Protein AF-A0A353NMD1-F1 (afdb_monomer_lite)

Sequence (275 aa):
APERMDALRRVCHLSRELGCAALLIAGDLFDTPQAAVALRAEVRELFDSIGQEVYLIPGNHDAAAFKSGEYYGRNVHICSDMPVMWEVEGVPLLGIPYLPGRQGVELLRSHVQGEGAPCIVIMHTNFYNSSLSALYFSEDDDDSASACLWEGDLADLPQTYIALGHWHNPTLPPIKVNNVRVAYSGTPYPTSKGENGARHAFLIDVSSEGFDVQGIKIPGVPRRETASFFFVPGEEDKIMEEIESFLEQSADDEVILDLEVAGWVGSISEGACAA

Radius of gyration: 21.86 Å; chains: 1; bounding box: 56×41×74 Å

Secondary structure (DSSP, 8-state):
-HHHHHHHHHHHHHHHHTT-SEEEEES-S-SSHHHHHHHHHHHHHHHHHH-SEEEEE--TTTGGGG-TT----TTEEE--SS-EEEEETTEEEEE----TTTHHHHHHHHHS-SS-S-EEEEEESEEE-GGGGGGG---S---TTS-EEEGGGGTT--SEEEEEES-SS--SSPEEETTEEEEE---SS--STT--B--EEEEEEEETTEEEEEEEEPTTPPEEEEEEEEE-TT-HHHHHHHHHHHHHHS--TTEEEEEEEEE--S---TTSS--

Foldseek 3Di:
DVLLVVLVLLVLVVCLVVVHQEAEEQAPPDQACVRLVVCQVVQLVSVQVSPHAYEYAHAPHCLVSQDPPRDSYPRYHYDRDAWDWDAGPNATEIEDHFFWACVSLVVVDVPFADEDFEHEYRHEFDEDEPVPVVVPPDPPPDPNRTHYDYLVSCQRGAQYEYEYHDAQEWDPPFDDRPNYTYIYQHRSADDDPPNADFHWDWDWDQDRVHTDIDTDGRPPHAGEEEDEFEDDEPCNVVSVVVVVVCCVVVDDPSYDYHYHYYYDYDDDPPVPVPD

Structure (mmCIF, N/CA/C/O backbone):
data_AF-A0A353NMD1-F1
#
_entry.id   AF-A0A353NMD1-F1
#
loop_
_atom_site.group_PDB
_atom_site.id
_atom_site.type_symbol
_atom_site.label_atom_id
_atom_site.label_alt_id
_atom_site.label_comp_id
_atom_site.label_asym_id
_atom_site.label_entity_id
_atom_site.label_seq_id
_atom_site.pdbx_PDB_ins_code
_atom_site.Cartn_x
_atom_site.Cartn_y
_atom_site.Cartn_z
_atom_site.occupancy
_atom_site.B_iso_or_equiv
_atom_site.auth_seq_id
_atom_site.auth_comp_id
_atom_site.auth_asym_id
_atom_site.auth_atom_id
_atom_site.pdbx_PDB_model_num
ATOM 1 N N . ALA A 1 1 ? -6.502 -3.118 -14.792 1.00 71.81 1 ALA A N 1
ATOM 2 C CA . ALA A 1 1 ? -5.812 -4.176 -15.553 1.00 71.81 1 ALA A CA 1
ATOM 3 C C . ALA A 1 1 ? -5.817 -5.451 -14.703 1.00 71.81 1 ALA A C 1
ATOM 5 O O . ALA A 1 1 ? -5.733 -5.295 -13.482 1.00 71.81 1 ALA A O 1
ATOM 6 N N . PRO A 1 2 ? -6.011 -6.650 -15.285 1.00 88.94 2 PRO A N 1
ATOM 7 C CA . PRO A 1 2 ? -6.126 -7.916 -14.545 1.00 88.94 2 PRO A CA 1
ATOM 8 C C . PRO A 1 2 ? -4.985 -8.166 -13.548 1.00 88.94 2 PRO A C 1
ATOM 10 O O . PRO A 1 2 ? -5.222 -8.617 -12.432 1.00 88.94 2 PRO A O 1
ATOM 13 N N . GLU A 1 3 ? -3.774 -7.743 -13.896 1.00 94.00 3 GLU A N 1
ATOM 14 C CA . GLU A 1 3 ? -2.545 -7.945 -13.130 1.00 94.00 3 GLU A CA 1
ATOM 15 C C . GLU A 1 3 ? -2.592 -7.263 -11.754 1.00 94.00 3 GLU A C 1
ATOM 17 O O . GLU A 1 3 ? -2.059 -7.787 -10.777 1.00 94.00 3 GLU A O 1
ATOM 22 N N . ARG A 1 4 ? -3.278 -6.114 -11.642 1.00 94.75 4 ARG A N 1
ATOM 23 C CA . ARG A 1 4 ? -3.459 -5.411 -10.357 1.00 94.75 4 ARG A CA 1
ATOM 24 C C . ARG A 1 4 ? -4.391 -6.184 -9.424 1.00 94.75 4 ARG A C 1
ATOM 26 O O . ARG A 1 4 ? -4.130 -6.266 -8.227 1.00 94.75 4 ARG A O 1
ATOM 33 N N . MET A 1 5 ? -5.456 -6.770 -9.974 1.00 95.81 5 MET A N 1
ATOM 34 C CA . MET A 1 5 ? -6.361 -7.628 -9.206 1.00 95.81 5 MET A CA 1
ATOM 35 C C . MET A 1 5 ? -5.649 -8.917 -8.780 1.00 95.81 5 MET A C 1
ATOM 37 O O . MET A 1 5 ? -5.771 -9.335 -7.632 1.00 95.81 5 MET A O 1
ATOM 41 N N . ASP A 1 6 ? -4.835 -9.509 -9.656 1.00 96.75 6 ASP A N 1
ATOM 42 C CA . ASP A 1 6 ? -4.022 -10.681 -9.314 1.00 96.75 6 ASP A CA 1
ATOM 43 C C . ASP A 1 6 ? -2.980 -10.375 -8.233 1.00 96.75 6 ASP A C 1
ATOM 45 O O . ASP A 1 6 ? -2.765 -11.188 -7.331 1.00 96.75 6 ASP A O 1
ATOM 49 N N . ALA A 1 7 ? -2.372 -9.188 -8.256 1.00 97.44 7 ALA A N 1
ATOM 50 C CA . ALA A 1 7 ? -1.494 -8.739 -7.182 1.00 97.44 7 ALA A CA 1
ATOM 51 C C . ALA A 1 7 ? -2.241 -8.605 -5.843 1.00 97.44 7 ALA A C 1
ATOM 53 O O . ALA A 1 7 ? -1.744 -9.084 -4.824 1.00 97.44 7 ALA A O 1
ATOM 54 N N . LEU A 1 8 ? -3.459 -8.048 -5.834 1.00 97.62 8 LEU A N 1
ATOM 55 C CA . LEU A 1 8 ? -4.299 -7.999 -4.630 1.00 97.62 8 LEU A CA 1
ATOM 56 C C . LEU A 1 8 ? -4.648 -9.408 -4.119 1.00 97.62 8 LEU A C 1
ATOM 58 O O . LEU A 1 8 ? -4.548 -9.667 -2.918 1.00 97.62 8 LEU A O 1
ATOM 62 N N . ARG A 1 9 ? -4.985 -10.345 -5.018 1.00 97.75 9 ARG A N 1
ATOM 63 C CA . ARG A 1 9 ? -5.194 -11.762 -4.665 1.00 97.75 9 ARG A CA 1
ATOM 64 C C . ARG A 1 9 ? -3.962 -12.370 -4.010 1.00 97.75 9 ARG A C 1
ATOM 66 O O . ARG A 1 9 ? -4.088 -13.080 -3.019 1.00 97.75 9 ARG A O 1
ATOM 73 N N . ARG A 1 10 ? -2.770 -12.081 -4.533 1.00 97.94 10 ARG A N 1
ATOM 74 C CA . ARG A 1 10 ? -1.503 -12.568 -3.969 1.00 97.94 10 ARG A CA 1
ATOM 75 C C . ARG A 1 10 ? -1.236 -12.005 -2.581 1.00 97.94 10 ARG A C 1
ATOM 77 O O . ARG A 1 10 ? -0.827 -12.770 -1.721 1.00 97.94 10 ARG A O 1
ATOM 84 N N . VAL A 1 11 ? -1.530 -10.728 -2.331 1.00 98.25 11 VAL A N 1
ATOM 85 C CA . VAL A 1 11 ? -1.457 -10.145 -0.976 1.00 98.25 11 VAL A CA 1
ATOM 86 C C . VAL A 1 11 ? -2.420 -10.857 -0.020 1.00 98.25 11 VAL A C 1
ATOM 88 O O . VAL A 1 11 ? -2.019 -11.260 1.067 1.00 98.25 11 VAL A O 1
ATOM 91 N N . CYS A 1 12 ? -3.662 -11.081 -0.451 1.00 97.88 12 CYS A N 1
ATOM 92 C CA . CYS A 1 12 ? -4.687 -11.804 0.308 1.00 97.88 12 CYS A CA 1
ATOM 93 C C . CYS A 1 12 ? -4.296 -13.267 0.601 1.00 97.88 12 CYS A C 1
ATOM 95 O O . CYS A 1 12 ? -4.559 -13.803 1.677 1.00 97.88 12 CYS A O 1
ATOM 97 N N . HIS A 1 13 ? -3.658 -13.948 -0.351 1.00 96.94 13 HIS A N 1
ATOM 98 C CA . HIS A 1 13 ? -3.137 -15.294 -0.131 1.00 96.94 13 HIS A CA 1
ATOM 99 C C . HIS A 1 13 ? -1.934 -15.292 0.805 1.00 96.94 13 HIS A C 1
ATOM 101 O O . HIS A 1 13 ? -1.895 -16.118 1.713 1.00 96.94 13 HIS A O 1
ATOM 107 N N . LEU A 1 14 ? -1.016 -14.341 0.632 1.00 97.44 14 LEU A N 1
ATOM 108 C CA . LEU A 1 14 ? 0.160 -14.183 1.476 1.00 97.44 14 LEU A CA 1
ATOM 109 C C . LEU A 1 14 ? -0.231 -13.940 2.938 1.00 97.44 14 LEU A C 1
ATOM 111 O O . LEU A 1 14 ? 0.316 -14.594 3.821 1.00 97.44 14 LEU A O 1
ATOM 115 N N . SER A 1 15 ? -1.214 -13.072 3.212 1.00 97.06 15 SER A N 1
ATOM 116 C CA . SER A 1 15 ? -1.686 -12.837 4.584 1.00 97.06 15 SER A CA 1
ATOM 117 C C . SER A 1 15 ? -2.220 -14.116 5.223 1.00 97.06 15 SER A C 1
ATOM 119 O O . SER A 1 15 ? -1.940 -14.389 6.391 1.00 97.06 15 SER A O 1
ATOM 121 N N . ARG A 1 16 ? -2.960 -14.930 4.463 1.00 95.81 16 ARG A N 1
ATOM 122 C CA . ARG A 1 16 ? -3.498 -16.211 4.934 1.00 95.81 16 ARG A CA 1
ATOM 123 C C . ARG A 1 16 ? -2.400 -17.252 5.155 1.00 95.81 16 ARG A C 1
ATOM 125 O O . ARG A 1 16 ? -2.438 -17.959 6.156 1.00 95.81 16 ARG A O 1
ATOM 132 N N . GLU A 1 17 ? -1.444 -17.361 4.237 1.00 96.12 17 GLU A N 1
ATOM 133 C CA . GLU A 1 17 ? -0.313 -18.296 4.336 1.00 96.12 17 GLU A CA 1
ATOM 134 C C . GLU A 1 17 ? 0.588 -17.990 5.533 1.00 96.12 17 GLU A C 1
ATOM 136 O O . GLU A 1 17 ? 1.043 -18.911 6.208 1.00 96.12 17 GLU A O 1
ATOM 141 N N . LEU A 1 18 ? 0.790 -16.704 5.829 1.00 96.75 18 LEU A N 1
ATOM 142 C CA . LEU A 1 18 ? 1.540 -16.242 6.996 1.00 96.75 18 LEU A CA 1
ATOM 143 C C . LEU A 1 18 ? 0.734 -16.316 8.304 1.00 96.75 18 LEU A C 1
ATOM 145 O O . LEU A 1 18 ? 1.291 -16.076 9.370 1.00 96.75 18 LEU A O 1
ATOM 149 N N . GLY A 1 19 ? -0.556 -16.664 8.249 1.00 96.00 19 GLY A N 1
ATOM 150 C CA . GLY A 1 19 ? -1.395 -16.818 9.437 1.00 96.00 19 GLY A CA 1
ATOM 151 C C . GLY A 1 19 ? -1.694 -15.506 10.167 1.00 96.00 19 GLY A C 1
ATOM 152 O O . GLY A 1 19 ? -1.884 -15.524 11.380 1.00 96.00 19 GLY A O 1
ATOM 153 N N . CYS A 1 20 ? -1.730 -14.374 9.456 1.00 97.38 20 CYS A N 1
ATOM 154 C CA . CYS A 1 20 ? -2.006 -13.070 10.063 1.00 97.38 20 CYS A CA 1
ATOM 155 C C . CYS A 1 20 ? -3.389 -13.037 10.746 1.00 97.38 20 CYS A C 1
ATOM 157 O O . CYS A 1 20 ? -4.343 -13.660 10.279 1.00 97.38 20 CYS A O 1
ATOM 159 N N . ALA A 1 21 ? -3.537 -12.258 11.817 1.00 96.94 21 ALA A N 1
ATOM 160 C CA . ALA A 1 21 ? -4.850 -12.043 12.435 1.00 96.94 21 ALA A CA 1
ATOM 161 C C . ALA A 1 21 ? -5.758 -11.150 11.568 1.00 96.94 21 ALA A C 1
ATOM 163 O O . ALA A 1 21 ? -6.970 -11.351 11.502 1.00 96.94 21 ALA A O 1
ATOM 164 N N . ALA A 1 22 ? -5.161 -10.176 10.877 1.00 97.94 22 ALA A N 1
ATOM 165 C CA . ALA A 1 22 ? -5.875 -9.220 10.046 1.00 97.94 22 ALA A CA 1
ATOM 166 C C . ALA A 1 22 ? -5.035 -8.743 8.852 1.00 97.94 22 ALA A C 1
ATOM 168 O O . ALA A 1 22 ? -3.804 -8.820 8.868 1.00 97.94 22 ALA A O 1
ATOM 169 N N . LEU A 1 23 ? -5.718 -8.213 7.836 1.00 98.44 23 LEU A N 1
ATOM 170 C CA . LEU A 1 23 ? -5.142 -7.483 6.709 1.00 98.44 23 LEU A CA 1
ATOM 171 C C . LEU A 1 23 ? -5.463 -5.991 6.856 1.00 98.44 23 LEU A C 1
ATOM 173 O O . LEU A 1 23 ? -6.620 -5.624 7.048 1.00 98.44 23 LEU A O 1
ATOM 177 N N . LEU A 1 24 ? -4.451 -5.131 6.736 1.00 98.62 24 LEU A N 1
ATOM 178 C CA . LEU A 1 24 ? -4.615 -3.676 6.787 1.00 98.62 24 LEU A CA 1
ATOM 179 C C . LEU A 1 24 ? -4.450 -3.091 5.382 1.00 98.62 24 LEU A C 1
ATOM 181 O O . LEU A 1 24 ? -3.472 -3.397 4.701 1.00 98.62 24 LEU A O 1
ATOM 185 N N . ILE A 1 25 ? -5.382 -2.239 4.956 1.00 98.44 25 ILE A N 1
ATOM 186 C CA . ILE A 1 25 ? -5.342 -1.557 3.659 1.00 98.44 25 ILE A CA 1
ATOM 187 C C . ILE A 1 25 ? -5.401 -0.048 3.895 1.00 98.44 25 ILE A C 1
ATOM 189 O O . ILE A 1 25 ? -6.414 0.501 4.332 1.00 98.44 25 ILE A O 1
ATOM 193 N N . ALA A 1 26 ? -4.293 0.624 3.594 1.00 97.94 26 ALA A N 1
ATOM 194 C CA . ALA A 1 26 ? -4.089 2.035 3.891 1.00 97.94 26 ALA A CA 1
ATOM 195 C C . ALA A 1 26 ? -4.574 2.977 2.773 1.00 97.94 26 ALA A C 1
ATOM 197 O O . ALA A 1 26 ? -3.908 3.961 2.479 1.00 97.94 26 ALA A O 1
ATOM 198 N N . GLY A 1 27 ? -5.725 2.698 2.154 1.00 96.06 27 GLY A N 1
ATOM 199 C CA . GLY A 1 27 ? -6.330 3.538 1.109 1.00 96.06 27 GLY A CA 1
ATOM 200 C C . GLY A 1 27 ? -5.888 3.239 -0.323 1.00 96.06 27 GLY A C 1
ATOM 201 O O . GLY A 1 27 ? -5.044 2.375 -0.554 1.00 96.06 27 GLY A O 1
ATOM 202 N N . ASP A 1 28 ? -6.516 3.945 -1.267 1.00 95.75 28 ASP A N 1
ATOM 203 C CA . ASP A 1 28 ? -6.365 3.805 -2.724 1.00 95.75 28 ASP A CA 1
ATOM 204 C C . ASP A 1 28 ? -6.423 2.347 -3.221 1.00 95.75 28 ASP A C 1
ATOM 206 O O . ASP A 1 28 ? -5.657 1.899 -4.076 1.00 95.75 28 ASP A O 1
ATOM 210 N N . LEU A 1 29 ? -7.392 1.592 -2.700 1.00 96.06 29 LEU A N 1
ATOM 211 C CA . LEU A 1 29 ? -7.778 0.286 -3.230 1.00 96.06 29 LEU A CA 1
ATOM 212 C C . LEU A 1 29 ? -8.328 0.406 -4.659 1.00 96.06 29 LEU A C 1
ATOM 214 O O . LEU A 1 29 ? -8.166 -0.512 -5.469 1.00 96.06 29 LEU A O 1
ATOM 218 N N . PHE A 1 30 ? -8.979 1.529 -4.974 1.00 95.19 30 PHE A N 1
ATOM 219 C CA . PHE A 1 30 ? -9.497 1.818 -6.307 1.00 95.19 30 PHE A CA 1
ATOM 220 C C . PHE A 1 30 ? -8.905 3.102 -6.888 1.00 95.19 30 PHE A C 1
ATOM 222 O O . PHE A 1 30 ? -8.850 4.138 -6.245 1.00 95.19 30 PHE A O 1
ATOM 229 N N . ASP A 1 31 ? -8.553 3.046 -8.168 1.00 91.69 31 ASP A N 1
ATOM 230 C CA . ASP A 1 31 ? -8.012 4.191 -8.913 1.00 91.69 31 ASP A CA 1
ATOM 231 C C . ASP A 1 31 ? -9.074 5.273 -9.192 1.00 91.69 31 ASP A C 1
ATOM 233 O O . ASP A 1 31 ? -8.786 6.466 -9.262 1.00 91.69 31 ASP A O 1
ATOM 237 N N . THR A 1 32 ? -10.334 4.849 -9.364 1.00 91.12 32 THR A N 1
ATOM 238 C CA . THR A 1 32 ? -11.471 5.735 -9.652 1.00 91.12 32 THR A CA 1
ATOM 239 C C . THR A 1 32 ? -12.775 5.217 -9.032 1.00 91.12 32 THR A C 1
ATOM 241 O O . THR A 1 32 ? -12.944 4.002 -8.858 1.00 91.12 32 THR A O 1
ATOM 244 N N . PRO A 1 33 ? -13.775 6.092 -8.797 1.00 88.56 33 PRO A N 1
ATOM 245 C CA . PRO A 1 33 ? -15.103 5.672 -8.344 1.00 88.56 33 PRO A CA 1
ATOM 246 C C . PRO A 1 33 ? -15.798 4.684 -9.295 1.00 88.56 33 PRO A C 1
ATOM 248 O O . PRO A 1 33 ? -16.524 3.795 -8.854 1.00 88.56 33 PRO A O 1
ATOM 251 N N . GLN A 1 34 ? -15.584 4.812 -10.608 1.00 91.44 34 GLN A N 1
ATOM 252 C CA . GLN A 1 34 ? -16.164 3.912 -11.609 1.00 91.44 34 GLN A CA 1
ATOM 253 C C . GLN A 1 34 ? -15.544 2.515 -11.523 1.00 91.44 34 GLN A C 1
ATOM 255 O O . GLN A 1 34 ? -16.270 1.521 -11.591 1.00 91.44 34 GLN A O 1
ATOM 260 N N . ALA A 1 35 ? -14.223 2.436 -11.330 1.00 92.38 35 ALA A N 1
ATOM 261 C CA . ALA A 1 35 ? -13.540 1.168 -11.096 1.00 92.38 35 ALA A CA 1
ATOM 262 C C . ALA A 1 35 ? -14.045 0.497 -9.813 1.00 92.38 35 ALA A C 1
ATOM 264 O O . ALA A 1 35 ? -14.301 -0.706 -9.825 1.00 92.38 35 ALA A O 1
ATOM 265 N N . ALA A 1 36 ? -14.276 1.272 -8.748 1.00 92.56 36 ALA A N 1
ATOM 266 C CA . ALA A 1 36 ? -14.843 0.751 -7.511 1.00 92.56 36 ALA A CA 1
ATOM 267 C C . ALA A 1 36 ? -16.205 0.084 -7.729 1.00 92.56 36 ALA A C 1
ATOM 269 O O . ALA A 1 36 ? -16.414 -1.037 -7.278 1.00 92.56 36 ALA A O 1
ATOM 270 N N . VAL A 1 37 ? -17.117 0.719 -8.473 1.00 92.81 37 VAL A N 1
ATOM 271 C CA . VAL A 1 37 ? -18.423 0.119 -8.803 1.00 92.81 37 VAL A CA 1
ATOM 272 C C . VAL A 1 37 ? -18.259 -1.175 -9.603 1.00 92.81 37 VAL A C 1
ATOM 274 O O . VAL A 1 37 ? -18.931 -2.162 -9.309 1.00 92.81 37 VAL A O 1
ATOM 277 N N . ALA A 1 38 ? -17.365 -1.185 -10.595 1.00 94.31 38 ALA A N 1
ATOM 278 C CA . ALA A 1 38 ? -17.160 -2.338 -11.468 1.00 94.31 38 ALA A CA 1
ATOM 279 C C . ALA A 1 38 ? -16.534 -3.544 -10.743 1.00 94.31 38 ALA A C 1
ATOM 281 O O . ALA A 1 38 ? -16.905 -4.681 -11.022 1.00 94.31 38 ALA A O 1
ATOM 282 N N . LEU A 1 39 ? -15.606 -3.299 -9.815 1.00 95.62 39 LEU A N 1
ATOM 283 C CA . LEU A 1 39 ? -14.795 -4.336 -9.167 1.00 95.62 39 LEU A CA 1
ATOM 284 C C . LEU A 1 39 ? -15.300 -4.736 -7.774 1.00 95.62 39 LEU A C 1
ATOM 286 O O . LEU A 1 39 ? -14.821 -5.719 -7.213 1.00 95.62 39 LEU A O 1
ATOM 290 N N . ARG A 1 40 ? -16.281 -4.022 -7.205 1.00 95.00 40 ARG A N 1
ATOM 291 C CA . ARG A 1 40 ? -16.778 -4.247 -5.834 1.00 95.00 40 ARG A CA 1
ATOM 292 C C . ARG A 1 40 ? -17.143 -5.697 -5.543 1.00 95.00 40 ARG A C 1
ATOM 294 O O . ARG A 1 40 ? -16.806 -6.204 -4.479 1.00 95.00 40 ARG A O 1
ATOM 301 N N . ALA A 1 41 ? -17.863 -6.348 -6.457 1.00 95.62 41 ALA A N 1
ATOM 302 C CA . ALA A 1 41 ? -18.315 -7.723 -6.254 1.00 95.62 41 ALA A CA 1
ATOM 303 C C . ALA A 1 41 ? -17.132 -8.699 -6.160 1.00 95.62 41 ALA A C 1
ATOM 305 O O . ALA A 1 41 ? -17.103 -9.525 -5.255 1.00 95.62 41 ALA A O 1
ATOM 306 N N . GLU A 1 42 ? -16.145 -8.543 -7.041 1.00 96.75 42 GLU A N 1
ATOM 307 C CA . GLU A 1 42 ? -14.935 -9.366 -7.089 1.00 96.75 42 GLU A CA 1
ATOM 308 C C . GLU A 1 42 ? -14.036 -9.130 -5.866 1.00 96.75 42 GLU A C 1
ATOM 310 O O . GLU A 1 42 ? -13.572 -10.084 -5.247 1.00 96.75 42 GLU A O 1
ATOM 315 N N . VAL A 1 43 ? -13.852 -7.867 -5.462 1.00 97.00 43 VAL A N 1
ATOM 316 C CA . VAL A 1 43 ? -13.111 -7.505 -4.240 1.00 97.00 43 VAL A CA 1
ATOM 317 C C . VAL A 1 43 ? -13.787 -8.079 -2.999 1.00 97.00 43 VAL A C 1
ATOM 319 O O . VAL A 1 43 ? -13.116 -8.645 -2.140 1.00 97.00 43 VAL A O 1
ATOM 322 N N . ARG A 1 44 ? -15.118 -7.984 -2.915 1.00 96.62 44 ARG A N 1
ATOM 323 C CA . ARG A 1 44 ? -15.883 -8.568 -1.811 1.00 96.62 44 ARG A CA 1
ATOM 324 C C . ARG A 1 44 ? -15.697 -10.077 -1.729 1.00 96.62 44 ARG A C 1
ATOM 326 O O . ARG A 1 44 ? -15.411 -10.592 -0.657 1.00 96.62 44 ARG A O 1
ATOM 333 N N . GLU A 1 45 ? -15.850 -10.782 -2.848 1.00 96.38 45 GLU A N 1
ATOM 334 C CA . GLU A 1 45 ? -15.657 -12.236 -2.891 1.00 96.38 45 GLU A CA 1
ATOM 335 C C . GLU A 1 45 ? -14.236 -12.630 -2.473 1.00 96.38 45 GLU A C 1
ATOM 337 O O . GLU A 1 45 ? -14.055 -13.599 -1.734 1.00 96.38 45 GLU A O 1
ATOM 342 N N . LEU A 1 46 ? -13.232 -11.852 -2.886 1.00 97.38 46 LEU A N 1
ATOM 343 C CA . LEU A 1 46 ? -11.852 -12.053 -2.467 1.00 97.38 46 LEU A CA 1
ATOM 344 C C . LEU A 1 46 ? -11.682 -11.876 -0.952 1.00 97.38 46 LEU A C 1
ATOM 346 O O . LEU A 1 46 ? -11.129 -12.765 -0.303 1.00 97.38 46 LEU A O 1
ATOM 350 N N . PHE A 1 47 ? -12.175 -10.779 -0.375 1.00 97.38 47 PHE A N 1
ATOM 351 C CA . PHE A 1 47 ? -12.071 -10.532 1.065 1.00 97.38 47 PHE A CA 1
ATOM 352 C C . PHE A 1 47 ? -12.852 -11.552 1.896 1.00 97.38 47 PHE A C 1
ATOM 354 O O . PHE A 1 47 ? -12.327 -12.048 2.891 1.00 97.38 47 PHE A O 1
ATOM 361 N N . ASP A 1 48 ? -14.046 -11.965 1.471 1.00 95.06 48 ASP A N 1
ATOM 362 C CA . ASP A 1 48 ? -14.793 -13.025 2.158 1.00 95.06 48 ASP A CA 1
ATOM 363 C C . ASP A 1 48 ? -14.034 -14.376 2.122 1.00 95.06 48 ASP A C 1
ATOM 365 O O . ASP A 1 48 ? -14.204 -15.211 3.017 1.00 95.06 48 ASP A O 1
ATOM 369 N N . SER A 1 49 ? -13.175 -14.602 1.115 1.00 93.50 49 SER A N 1
ATOM 370 C CA . SER A 1 49 ? -12.453 -15.870 0.917 1.00 93.50 49 SER A CA 1
ATOM 371 C C . SER A 1 49 ? -11.226 -16.076 1.815 1.00 93.50 49 SER A C 1
ATOM 373 O O . SER A 1 49 ? -10.818 -17.224 2.019 1.00 93.50 49 SER A O 1
ATOM 375 N N . ILE A 1 50 ? -10.621 -15.008 2.354 1.00 94.19 50 ILE A N 1
ATOM 376 C CA . ILE A 1 50 ? -9.391 -15.137 3.159 1.00 94.19 50 ILE A CA 1
ATOM 377 C C . ILE A 1 50 ? -9.653 -15.556 4.606 1.00 94.19 50 ILE A C 1
ATOM 379 O O . ILE A 1 50 ? -8.760 -16.106 5.245 1.00 94.19 50 ILE A O 1
ATOM 383 N N . GLY A 1 51 ? -10.867 -15.332 5.120 1.00 89.25 51 GLY A N 1
ATOM 384 C CA . GLY A 1 51 ? -11.264 -15.702 6.485 1.00 89.25 51 GLY A CA 1
ATOM 385 C C . GLY A 1 51 ? -10.625 -14.873 7.610 1.00 89.25 51 GLY A C 1
ATOM 386 O O . GLY A 1 51 ? -10.918 -15.138 8.771 1.00 89.25 51 GLY A O 1
ATOM 387 N N . GLN A 1 52 ? -9.783 -13.894 7.275 1.00 95.25 52 GLN A N 1
ATOM 388 C CA . GLN A 1 52 ? -9.163 -12.926 8.188 1.00 95.25 52 GLN A CA 1
ATOM 389 C C . GLN A 1 52 ? -9.978 -11.632 8.215 1.00 95.25 52 GLN A C 1
ATOM 391 O O . GLN A 1 52 ? -10.640 -11.316 7.228 1.00 95.25 52 GLN A O 1
ATOM 396 N N . GLU A 1 53 ? -9.902 -10.854 9.293 1.00 97.75 53 GLU A N 1
ATOM 397 C CA . GLU A 1 53 ? -10.504 -9.515 9.319 1.00 97.75 53 GLU A CA 1
ATOM 398 C C . GLU A 1 53 ? -9.713 -8.553 8.416 1.00 97.75 53 GLU A C 1
ATOM 400 O O . GLU A 1 53 ? -8.483 -8.595 8.366 1.00 97.75 53 GLU A O 1
ATOM 405 N N . VAL A 1 54 ? -10.409 -7.680 7.692 1.00 98.38 54 VAL A N 1
ATOM 406 C CA . VAL A 1 54 ? -9.819 -6.670 6.806 1.00 98.38 54 VAL A CA 1
ATOM 407 C C . VAL A 1 54 ? -10.176 -5.292 7.336 1.00 98.38 54 VAL A C 1
ATOM 409 O O . VAL A 1 54 ? -11.351 -4.950 7.431 1.00 98.38 54 VAL A O 1
ATOM 412 N N . TYR A 1 55 ? -9.167 -4.487 7.644 1.00 98.38 55 TYR A N 1
ATOM 413 C CA . TYR A 1 55 ? -9.334 -3.111 8.098 1.00 98.38 55 TYR A CA 1
ATOM 414 C C . TYR A 1 55 ? -8.862 -2.154 7.018 1.00 98.38 55 TYR A C 1
ATOM 416 O O . TYR A 1 55 ? -7.720 -2.219 6.562 1.00 98.38 55 TYR A O 1
ATOM 424 N N . LEU A 1 56 ? -9.754 -1.264 6.609 1.00 97.44 56 LEU A N 1
ATOM 425 C CA . LEU A 1 56 ? -9.570 -0.404 5.455 1.00 97.44 56 LEU A CA 1
ATOM 426 C C . LEU A 1 56 ? -9.901 1.044 5.819 1.00 97.44 56 LEU A C 1
ATOM 428 O O . LEU A 1 56 ? -10.939 1.336 6.420 1.00 97.44 56 LEU A O 1
ATOM 432 N N . ILE A 1 57 ? -9.048 1.956 5.371 1.00 97.50 57 ILE A N 1
ATOM 433 C CA . ILE A 1 57 ? -9.378 3.379 5.253 1.00 97.50 57 ILE A CA 1
ATOM 434 C C . ILE A 1 57 ? -9.491 3.748 3.763 1.00 97.50 57 ILE A C 1
ATOM 436 O O . ILE A 1 57 ? -8.811 3.124 2.950 1.00 97.50 57 ILE A O 1
ATOM 440 N N . PRO A 1 58 ? -10.307 4.742 3.380 1.00 95.44 58 PRO A N 1
ATOM 441 C CA . PRO A 1 58 ? -10.250 5.347 2.056 1.00 95.44 58 PRO A CA 1
ATOM 442 C C . PRO A 1 58 ? -8.980 6.191 1.885 1.00 95.44 58 PRO A C 1
ATOM 444 O O . PRO A 1 58 ? -8.540 6.864 2.824 1.00 95.44 58 PRO A O 1
ATOM 447 N N . GLY A 1 59 ? -8.436 6.190 0.670 1.00 94.44 59 GLY A N 1
ATOM 448 C CA . GLY A 1 59 ? -7.434 7.150 0.211 1.00 94.44 59 GLY A CA 1
ATOM 449 C C . GLY A 1 59 ? -8.074 8.351 -0.492 1.00 94.44 59 GLY A C 1
ATOM 450 O O . GLY A 1 59 ? -9.289 8.574 -0.408 1.00 94.44 59 GLY A O 1
ATOM 451 N N . ASN A 1 60 ? -7.263 9.158 -1.179 1.00 92.44 60 ASN A N 1
ATOM 452 C CA . ASN A 1 60 ? -7.766 10.339 -1.885 1.00 92.44 60 ASN A CA 1
ATOM 453 C C . ASN A 1 60 ? -8.484 9.994 -3.201 1.00 92.44 60 ASN A C 1
ATOM 455 O O . ASN A 1 60 ? -9.338 10.772 -3.635 1.00 92.44 60 ASN A O 1
ATOM 459 N N . HIS A 1 61 ? -8.204 8.838 -3.813 1.00 90.56 61 HIS A N 1
ATOM 460 C CA . HIS A 1 61 ? -8.828 8.428 -5.078 1.00 90.56 61 HIS A CA 1
ATOM 461 C C . HIS A 1 61 ? -10.184 7.737 -4.895 1.00 90.56 61 HIS A C 1
ATOM 463 O O . HIS A 1 61 ? -11.073 7.841 -5.750 1.00 90.56 61 HIS A O 1
ATOM 469 N N . ASP A 1 62 ? -10.373 7.045 -3.772 1.00 92.25 62 ASP A N 1
ATOM 470 C CA . ASP A 1 62 ? -11.480 6.109 -3.583 1.00 92.25 62 ASP A CA 1
ATOM 471 C C . ASP A 1 62 ? -12.397 6.414 -2.399 1.00 92.25 62 ASP A C 1
ATOM 473 O O . ASP A 1 62 ? -13.299 5.629 -2.114 1.00 92.25 62 ASP A O 1
ATOM 477 N N . ALA A 1 63 ? -12.294 7.590 -1.776 1.00 91.88 63 ALA A N 1
ATOM 478 C CA . ALA A 1 63 ? -13.214 8.008 -0.713 1.00 91.88 63 ALA A CA 1
ATOM 479 C C . ALA A 1 63 ? -14.702 7.829 -1.081 1.00 91.88 63 ALA A C 1
ATOM 481 O O . ALA A 1 63 ? -15.526 7.419 -0.261 1.00 91.88 63 ALA A O 1
ATOM 482 N N . ALA A 1 64 ? -15.069 8.064 -2.346 1.00 91.00 64 ALA A N 1
ATOM 483 C CA . ALA A 1 64 ? -16.440 7.869 -2.814 1.00 91.00 64 ALA A CA 1
ATOM 484 C C . ALA A 1 64 ? -16.892 6.395 -2.862 1.00 91.00 64 ALA A C 1
ATOM 486 O O . ALA A 1 64 ? -18.097 6.142 -2.825 1.00 91.00 64 ALA A O 1
ATOM 487 N N . ALA A 1 65 ? -15.959 5.443 -2.939 1.00 91.19 65 ALA A N 1
ATOM 488 C CA . ALA A 1 65 ? -16.225 4.007 -2.979 1.00 91.19 65 ALA A CA 1
ATOM 489 C C . ALA A 1 65 ? -16.679 3.440 -1.628 1.00 91.19 65 ALA A C 1
ATOM 491 O O . ALA A 1 65 ? -17.290 2.369 -1.589 1.00 91.19 65 ALA A O 1
ATOM 492 N N . PHE A 1 66 ? -16.388 4.151 -0.540 1.00 90.69 66 PHE A N 1
ATOM 493 C CA . PHE A 1 66 ? -16.521 3.658 0.829 1.00 90.69 66 PHE A CA 1
ATOM 494 C C . PHE A 1 66 ? -17.550 4.431 1.654 1.00 90.69 66 PHE A C 1
ATOM 496 O O . PHE A 1 66 ? -17.512 4.416 2.881 1.00 90.69 66 PHE A O 1
ATOM 503 N N . LYS A 1 67 ? -18.500 5.097 0.993 1.00 83.38 67 LYS A N 1
ATOM 504 C CA . LYS A 1 67 ? -19.596 5.807 1.664 1.00 83.38 67 LYS A CA 1
ATOM 505 C C . LYS A 1 67 ? -20.542 4.846 2.391 1.00 83.38 67 LYS A C 1
ATOM 507 O O . LYS A 1 67 ? -20.655 3.668 2.052 1.00 83.38 67 LYS A O 1
ATOM 512 N N . SER A 1 68 ? -21.267 5.390 3.369 1.00 72.25 68 SER A N 1
ATOM 513 C CA . SER A 1 68 ? -22.262 4.656 4.159 1.00 72.25 68 SER A CA 1
ATOM 514 C C . SER A 1 68 ? -23.221 3.838 3.279 1.00 72.25 68 SER A C 1
ATOM 516 O O . SER A 1 68 ? -23.870 4.380 2.383 1.00 72.25 68 SER A O 1
ATOM 518 N N . GLY A 1 69 ? -23.308 2.532 3.552 1.00 72.75 69 GLY A N 1
ATOM 519 C CA . GLY A 1 69 ? -24.196 1.586 2.865 1.00 72.75 69 GLY A CA 1
ATOM 520 C C . GLY A 1 69 ? -23.509 0.659 1.859 1.00 72.75 69 GLY A C 1
ATOM 521 O O . GLY A 1 69 ? -24.125 -0.322 1.442 1.00 72.75 69 GLY A O 1
ATOM 522 N N . GLU A 1 70 ? -22.250 0.916 1.499 1.00 86.31 70 GLU A N 1
ATOM 523 C CA . GLU A 1 70 ? -21.493 0.020 0.622 1.00 86.31 70 GLU A CA 1
ATOM 524 C C . GLU A 1 70 ? -20.957 -1.204 1.376 1.00 86.31 70 GLU A C 1
ATOM 526 O O . GLU A 1 70 ? -20.417 -1.094 2.475 1.00 86.31 70 GLU A O 1
ATOM 531 N N . TYR A 1 71 ? -21.120 -2.389 0.782 1.00 91.31 71 TYR A N 1
ATOM 532 C CA . TYR A 1 71 ? -20.814 -3.670 1.424 1.00 91.31 71 TYR A CA 1
ATOM 533 C C . TYR A 1 71 ? -19.676 -4.407 0.712 1.00 91.31 71 TYR A C 1
ATOM 535 O O . TYR A 1 71 ? -19.833 -4.837 -0.436 1.00 91.31 71 TYR A O 1
ATOM 543 N N . TYR A 1 72 ? -18.564 -4.592 1.427 1.00 94.56 72 TYR A N 1
ATOM 544 C CA . TYR A 1 72 ? -17.329 -5.217 0.932 1.00 94.56 72 TYR A CA 1
ATOM 545 C C . TYR A 1 72 ? -17.039 -6.598 1.527 1.00 94.56 72 TYR A C 1
ATOM 547 O O . TYR A 1 72 ? -16.022 -7.190 1.196 1.00 94.56 72 TYR A O 1
ATOM 555 N N . GLY A 1 73 ? -17.936 -7.131 2.353 1.00 93.88 73 GLY A N 1
ATOM 556 C CA . GLY A 1 73 ? -17.756 -8.420 3.019 1.00 93.88 73 GLY A CA 1
ATOM 557 C C . GLY A 1 73 ? -18.090 -8.310 4.497 1.00 93.88 73 GLY A C 1
ATOM 558 O O . GLY A 1 73 ? -18.170 -7.217 5.057 1.00 93.88 73 GLY A O 1
ATOM 559 N N . ARG A 1 74 ? -18.357 -9.446 5.138 1.00 93.19 74 ARG A N 1
ATOM 560 C CA . ARG A 1 74 ? -18.760 -9.466 6.563 1.00 93.19 74 ARG A CA 1
ATOM 561 C C . ARG A 1 74 ? -17.593 -9.225 7.523 1.00 93.19 74 ARG A C 1
ATOM 563 O O . ARG A 1 74 ? -17.824 -8.831 8.656 1.00 93.19 74 ARG A O 1
ATOM 570 N N . ASN A 1 75 ? -16.386 -9.507 7.054 1.00 96.38 75 ASN A N 1
ATOM 571 C CA . ASN A 1 75 ? -15.108 -9.391 7.749 1.00 96.38 75 ASN A CA 1
ATOM 572 C C . ASN A 1 75 ? -14.378 -8.087 7.394 1.00 96.38 75 ASN A C 1
ATOM 574 O O . ASN A 1 75 ? -13.183 -7.968 7.640 1.00 96.38 75 ASN A O 1
ATOM 578 N N . VAL A 1 76 ? -15.056 -7.139 6.736 1.00 97.06 76 VAL A N 1
ATOM 579 C CA . VAL A 1 76 ? -14.448 -5.885 6.287 1.00 97.06 76 VAL A CA 1
ATOM 580 C C . VAL A 1 76 ? -14.934 -4.736 7.157 1.00 97.06 76 VAL A C 1
ATOM 582 O O . VAL A 1 76 ? -16.127 -4.433 7.206 1.00 97.06 76 VAL A O 1
ATOM 585 N N . HIS A 1 77 ? -13.985 -4.068 7.803 1.00 96.56 77 HIS A N 1
ATOM 586 C CA . HIS A 1 77 ? -14.188 -2.912 8.665 1.00 96.56 77 HIS A CA 1
ATOM 587 C C . HIS A 1 77 ? -13.643 -1.677 7.970 1.00 96.56 77 HIS A C 1
ATOM 589 O O . HIS A 1 77 ? -12.478 -1.631 7.576 1.00 96.56 77 HIS A O 1
ATOM 595 N N . ILE A 1 78 ? -14.497 -0.670 7.809 1.00 95.81 78 ILE A N 1
ATOM 596 C CA . ILE A 1 78 ? -14.187 0.510 7.007 1.00 95.81 78 ILE A CA 1
ATOM 597 C C . ILE A 1 78 ? -14.307 1.753 7.876 1.00 95.81 78 ILE A C 1
ATOM 599 O O . ILE A 1 78 ? -15.331 1.978 8.521 1.00 95.81 78 ILE A O 1
ATOM 603 N N . CYS A 1 79 ? -13.255 2.562 7.884 1.00 94.75 79 CYS A N 1
ATOM 604 C CA . CYS A 1 79 ? -13.235 3.867 8.528 1.00 94.75 79 CYS A CA 1
ATOM 605 C C . CYS A 1 79 ? -13.464 4.941 7.458 1.00 94.75 79 CYS A C 1
ATOM 607 O O . CYS A 1 79 ? -12.513 5.406 6.843 1.00 94.75 79 CYS A O 1
ATOM 609 N N . SER A 1 80 ? -14.728 5.262 7.165 1.00 88.81 80 SER A N 1
ATOM 610 C CA . SER A 1 80 ? -15.089 6.065 5.984 1.00 88.81 80 SER A CA 1
ATOM 611 C C . SER A 1 80 ? -14.922 7.577 6.165 1.00 88.81 80 SER A C 1
ATOM 613 O O . SER A 1 80 ? -14.277 8.218 5.345 1.00 88.81 80 SER A O 1
ATOM 615 N N . ASP A 1 81 ? -15.523 8.149 7.214 1.00 86.94 81 ASP A N 1
ATOM 616 C CA . ASP A 1 81 ? -15.678 9.610 7.350 1.00 86.94 81 ASP A CA 1
ATOM 617 C C . ASP A 1 81 ? -15.046 10.178 8.633 1.00 86.94 81 ASP A C 1
ATOM 619 O O . ASP A 1 81 ? -14.618 11.328 8.669 1.00 86.94 81 ASP A O 1
ATOM 623 N N . MET A 1 82 ? -14.998 9.382 9.702 1.00 91.31 82 MET A N 1
ATOM 624 C CA . MET A 1 82 ? -14.524 9.775 11.034 1.00 91.31 82 MET A CA 1
ATOM 625 C C . MET A 1 82 ? -13.545 8.723 11.542 1.00 91.31 82 MET A C 1
ATOM 627 O O . MET A 1 82 ? -13.730 7.558 11.196 1.00 91.31 82 MET A O 1
ATOM 631 N N . PRO A 1 83 ? -12.553 9.088 12.377 1.00 95.62 83 PRO A N 1
ATOM 632 C CA . PRO A 1 83 ? -11.601 8.124 12.910 1.00 95.62 83 PRO A CA 1
ATOM 633 C C . PRO A 1 83 ? -12.326 7.039 13.708 1.00 95.62 83 PRO A C 1
ATOM 635 O O . PRO A 1 83 ? -13.262 7.323 14.462 1.00 95.62 83 PRO A O 1
ATOM 638 N N . VAL A 1 84 ? -11.875 5.797 13.556 1.00 96.69 84 VAL A N 1
ATOM 639 C CA . VAL A 1 84 ? -12.445 4.638 14.245 1.00 96.69 84 VAL A CA 1
ATOM 640 C C . VAL A 1 84 ? -11.339 3.913 14.991 1.00 96.69 84 VAL A C 1
ATOM 642 O 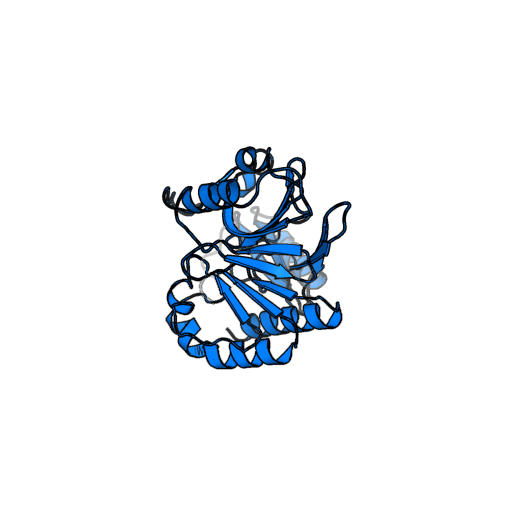O . VAL A 1 84 ? -10.312 3.573 14.410 1.00 96.69 84 VAL A O 1
ATOM 645 N N . MET A 1 85 ? -11.564 3.675 16.282 1.00 97.12 85 MET A N 1
ATOM 646 C CA . MET A 1 85 ? -10.718 2.806 17.092 1.00 97.12 85 MET A CA 1
ATOM 647 C C . MET A 1 85 ? -11.299 1.392 17.068 1.00 97.12 85 MET A C 1
ATOM 649 O O . MET A 1 85 ? -12.367 1.144 17.632 1.00 97.12 85 MET A O 1
ATOM 653 N N . TRP A 1 86 ? -10.598 0.485 16.404 1.00 97.44 86 TRP A N 1
ATOM 654 C CA . TRP A 1 86 ? -10.842 -0.951 16.422 1.00 97.44 86 TRP A CA 1
ATOM 655 C C . TRP A 1 86 ? -9.901 -1.654 17.407 1.00 97.44 86 TRP A C 1
ATOM 657 O O . TRP A 1 86 ? -9.016 -1.038 18.005 1.00 97.44 86 TRP A O 1
ATOM 667 N N . GLU A 1 87 ? -10.083 -2.963 17.548 1.00 95.75 87 GLU A N 1
ATOM 668 C CA . GLU A 1 87 ? -9.210 -3.841 18.321 1.00 95.75 87 GLU A CA 1
ATOM 669 C C . GLU A 1 87 ? -8.933 -5.114 17.512 1.00 95.75 87 GLU A C 1
ATOM 671 O O . GLU A 1 87 ? -9.858 -5.720 16.970 1.00 95.75 87 GLU A O 1
ATOM 676 N N . VAL A 1 88 ? -7.667 -5.524 17.442 1.00 95.00 88 VAL A N 1
ATOM 677 C CA . VAL A 1 88 ? -7.239 -6.783 16.818 1.00 95.00 88 VAL A CA 1
ATOM 678 C C . VAL A 1 88 ? -6.452 -7.577 17.848 1.00 95.00 88 VAL A C 1
ATOM 680 O O . VAL A 1 88 ? -5.360 -7.165 18.225 1.00 95.00 88 VAL A O 1
ATOM 683 N N . GLU A 1 89 ? -6.999 -8.699 18.324 1.00 92.69 89 GLU A N 1
ATOM 684 C CA . GLU A 1 89 ? -6.339 -9.563 19.323 1.00 92.69 89 GLU A CA 1
ATOM 685 C C . GLU A 1 89 ? -5.843 -8.787 20.569 1.00 92.69 89 GLU A C 1
ATOM 687 O O . GLU A 1 89 ? -4.742 -9.010 21.072 1.00 92.69 89 GLU A O 1
ATOM 692 N N . GLY A 1 90 ? -6.637 -7.826 21.063 1.00 92.19 90 GLY A N 1
ATOM 693 C CA . GLY A 1 90 ? -6.272 -6.974 22.203 1.00 92.19 90 GLY A CA 1
ATOM 694 C C . GLY A 1 90 ? -5.344 -5.795 21.879 1.00 92.19 90 GLY A C 1
ATOM 695 O O . GLY A 1 90 ? -4.994 -5.039 22.786 1.00 92.19 90 GLY A O 1
ATOM 696 N N . VAL A 1 91 ? -4.948 -5.611 20.615 1.00 93.94 91 VAL A N 1
ATOM 697 C CA . VAL A 1 91 ? -4.133 -4.477 20.152 1.00 93.94 91 VAL A CA 1
ATOM 698 C C . VAL A 1 91 ? -5.042 -3.380 19.584 1.00 93.94 91 VAL A C 1
ATOM 700 O O . VAL A 1 91 ? -5.796 -3.648 18.644 1.00 93.94 91 VAL A O 1
ATOM 703 N N . PRO A 1 92 ? -4.978 -2.137 20.099 1.00 96.06 92 PRO A N 1
ATOM 704 C CA . PRO A 1 92 ? -5.694 -1.006 19.519 1.00 96.06 92 PRO A CA 1
ATOM 705 C C . PRO A 1 92 ? -5.264 -0.732 18.074 1.00 96.06 92 PRO A C 1
ATOM 707 O O . PRO A 1 92 ? -4.069 -0.650 17.774 1.00 96.06 92 PRO A O 1
ATOM 710 N N . LEU A 1 93 ? -6.248 -0.546 17.195 1.00 98.00 93 LEU A N 1
ATOM 711 C CA . LEU A 1 93 ? -6.052 -0.214 15.789 1.00 98.00 93 LEU A CA 1
ATOM 712 C C . LEU A 1 93 ? -6.867 1.031 15.431 1.00 98.00 93 LEU A C 1
ATOM 714 O O . LEU A 1 93 ? -8.087 0.971 15.298 1.00 98.00 93 LEU A O 1
ATOM 718 N N . LEU A 1 94 ? -6.194 2.159 15.235 1.00 98.38 94 LEU A N 1
ATOM 719 C CA . LEU A 1 94 ? -6.820 3.413 14.835 1.00 98.38 94 LEU A CA 1
ATOM 720 C C . LEU A 1 94 ? -6.815 3.560 13.309 1.00 98.38 94 LEU A C 1
ATOM 722 O O . LEU A 1 94 ? -5.767 3.757 12.699 1.00 98.38 94 LEU A O 1
ATOM 726 N N . GLY A 1 95 ? -7.988 3.530 12.684 1.00 98.31 95 GLY A N 1
ATOM 727 C CA . GLY A 1 95 ? -8.153 3.968 11.300 1.00 98.31 95 GLY A CA 1
ATOM 728 C C . GLY A 1 95 ? -8.420 5.470 11.244 1.00 98.31 95 GLY A C 1
ATOM 729 O O . GLY A 1 95 ? -9.339 5.945 11.913 1.00 98.31 95 GLY A O 1
ATOM 730 N N . ILE A 1 96 ? -7.672 6.213 10.428 1.00 97.81 96 ILE A N 1
ATOM 731 C CA . ILE A 1 96 ? -7.949 7.623 10.116 1.00 97.81 96 ILE A CA 1
ATOM 732 C C . ILE A 1 96 ? -8.162 7.726 8.599 1.00 97.81 96 ILE A C 1
ATOM 734 O O . ILE A 1 96 ? -7.237 7.389 7.857 1.00 97.81 96 ILE A O 1
ATOM 738 N N . PRO A 1 97 ? -9.340 8.168 8.114 1.00 94.62 97 PRO A N 1
ATOM 739 C CA . PRO A 1 97 ? -9.575 8.303 6.679 1.00 94.62 97 PRO A CA 1
ATOM 740 C C . PRO A 1 97 ? -8.673 9.390 6.089 1.00 94.62 97 PRO A C 1
ATOM 742 O O . PRO A 1 97 ? -8.161 10.245 6.820 1.00 94.62 97 PRO A O 1
ATOM 745 N N . TYR A 1 98 ? -8.496 9.395 4.765 1.00 95.00 98 TYR A N 1
ATOM 746 C CA . TYR A 1 98 ? -7.825 10.510 4.099 1.00 95.00 98 TYR A CA 1
ATOM 747 C C . TYR A 1 98 ? -8.496 11.845 4.459 1.00 95.00 98 TYR A C 1
ATOM 749 O O . TYR A 1 98 ? -9.685 12.054 4.209 1.00 95.00 98 TYR A O 1
ATOM 757 N N . LEU A 1 99 ? -7.713 12.763 5.029 1.00 92.88 99 LEU A N 1
ATOM 758 C CA . LEU A 1 99 ? -8.147 14.111 5.380 1.00 92.88 99 LEU A CA 1
ATOM 759 C C . LEU A 1 99 ? -7.100 15.123 4.903 1.00 92.88 99 LEU A C 1
ATOM 761 O O . LEU A 1 99 ? -5.940 15.013 5.308 1.00 92.88 99 LEU A O 1
ATOM 765 N N . PRO A 1 100 ? -7.488 16.124 4.094 1.00 90.88 100 PRO A N 1
ATOM 766 C CA . PRO A 1 100 ? -6.549 17.087 3.531 1.00 90.88 100 PRO A CA 1
ATOM 767 C C . PRO A 1 100 ? -5.860 17.933 4.612 1.00 90.88 100 PRO A C 1
ATOM 769 O O . PRO A 1 100 ? -6.426 18.227 5.677 1.00 90.88 100 PRO A O 1
ATOM 772 N N . GLY A 1 101 ? -4.635 18.360 4.312 1.00 92.12 101 GLY A N 1
ATOM 773 C CA . GLY A 1 101 ? -3.785 19.156 5.187 1.00 92.12 101 GLY A CA 1
ATOM 774 C C . GLY A 1 101 ? -3.387 18.422 6.470 1.00 92.12 101 GLY A C 1
ATOM 775 O O . GLY A 1 101 ? -2.878 17.303 6.451 1.00 92.12 101 GLY A O 1
ATOM 776 N N . ARG A 1 102 ? -3.592 19.081 7.614 1.00 93.44 102 ARG A N 1
ATOM 777 C CA . ARG A 1 102 ? -3.102 18.640 8.935 1.00 93.44 102 ARG A CA 1
ATOM 778 C C . ARG A 1 102 ? -4.148 17.931 9.799 1.00 93.44 102 ARG A C 1
ATOM 780 O O . ARG A 1 102 ? -3.815 17.435 10.872 1.00 93.44 102 ARG A O 1
ATOM 787 N N . GLN A 1 103 ? -5.390 17.838 9.326 1.00 94.50 103 GLN A N 1
ATOM 788 C CA . GLN A 1 103 ? -6.524 17.312 10.097 1.00 94.50 103 GLN A CA 1
ATOM 789 C C . GLN A 1 103 ? -6.295 15.870 10.577 1.00 94.50 103 GLN A C 1
ATOM 791 O O . GLN A 1 103 ? -6.558 15.552 11.734 1.00 94.50 103 GLN A O 1
ATOM 796 N N . GLY A 1 104 ? -5.733 15.002 9.727 1.00 95.38 104 GLY A N 1
ATOM 797 C CA . GLY A 1 104 ? -5.417 13.623 10.116 1.00 95.38 104 GLY A CA 1
ATOM 798 C C . GLY A 1 104 ? -4.410 13.532 11.270 1.00 95.38 104 GLY A C 1
ATOM 799 O O . GLY A 1 104 ? -4.519 12.653 12.121 1.00 95.38 104 GLY A O 1
ATOM 800 N N . VAL A 1 105 ? -3.466 14.473 11.357 1.00 95.12 105 VAL A N 1
ATOM 801 C CA . VAL A 1 105 ? -2.465 14.517 12.435 1.00 95.12 105 VAL A CA 1
ATOM 802 C C . VAL A 1 105 ? -3.071 15.002 13.749 1.00 95.12 105 VAL A C 1
ATOM 804 O O . VAL A 1 105 ? -2.730 14.491 14.815 1.00 95.12 105 VAL A O 1
ATOM 807 N N . GLU A 1 106 ? -4.000 15.955 13.696 1.00 95.19 106 GLU A N 1
ATOM 808 C CA . GLU A 1 106 ? -4.757 16.387 14.877 1.00 95.19 106 GLU A CA 1
ATOM 809 C C . GLU A 1 106 ? -5.570 15.223 15.468 1.00 95.19 106 GLU A C 1
ATOM 811 O O . GLU A 1 106 ? -5.613 15.034 16.687 1.00 95.19 106 GLU A O 1
ATOM 816 N N . LEU A 1 107 ? -6.156 14.382 14.609 1.00 96.56 107 LEU A N 1
ATOM 817 C CA . LEU A 1 107 ? -6.849 13.165 15.031 1.00 96.56 107 LEU A CA 1
ATOM 818 C C . LEU A 1 107 ? -5.889 12.119 15.606 1.00 96.56 107 LEU A C 1
ATOM 820 O O . LEU A 1 107 ? -6.158 11.592 16.685 1.00 96.56 107 LEU A O 1
ATOM 824 N N . LEU A 1 108 ? -4.746 11.881 14.958 1.00 96.81 108 LEU A N 1
ATOM 825 C CA . LEU A 1 108 ? -3.694 11.001 15.475 1.00 96.81 108 LEU A CA 1
ATOM 826 C C . LEU A 1 108 ? -3.288 11.405 16.899 1.00 96.81 108 LEU A C 1
ATOM 828 O O . LEU A 1 108 ? -3.338 10.589 17.817 1.00 96.81 108 LEU A O 1
ATOM 832 N N . ARG A 1 109 ? -2.950 12.683 17.105 1.00 94.25 109 ARG A N 1
ATOM 833 C CA . ARG A 1 109 ? -2.496 13.197 18.406 1.00 94.25 109 ARG A CA 1
ATOM 834 C C . ARG A 1 109 ? -3.613 13.319 19.439 1.00 94.25 109 ARG A C 1
ATOM 836 O O . ARG A 1 109 ? -3.323 13.370 20.621 1.00 94.25 109 ARG A O 1
ATOM 843 N N . SER A 1 110 ? -4.880 13.380 19.051 1.00 94.00 110 SER A N 1
ATOM 844 C CA . SER A 1 110 ? -5.975 13.376 20.035 1.00 94.00 110 SER A CA 1
ATOM 845 C C . SER A 1 110 ? -6.357 11.969 20.496 1.00 94.00 110 SER A C 1
ATOM 847 O O . SER A 1 110 ? -6.840 11.820 21.616 1.00 94.00 110 SER A O 1
ATOM 849 N N . HIS A 1 111 ? -6.119 10.944 19.671 1.00 94.75 111 HIS A N 1
ATOM 850 C CA . HIS A 1 111 ? -6.510 9.560 19.963 1.00 94.75 111 HIS A CA 1
ATOM 851 C C . HIS A 1 111 ? 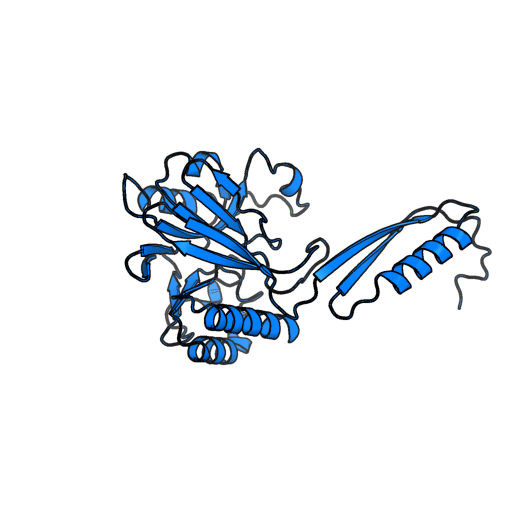-5.358 8.697 20.485 1.00 94.75 111 HIS A C 1
ATOM 853 O O . HIS A 1 111 ? -5.595 7.767 21.253 1.00 94.75 111 HIS A O 1
ATOM 859 N N . VAL A 1 112 ? -4.119 8.990 20.087 1.00 93.69 112 VAL A N 1
ATOM 860 C CA . VAL A 1 112 ? -2.932 8.219 20.473 1.00 93.69 112 VAL A CA 1
ATOM 861 C C . VAL A 1 112 ? -2.092 9.059 21.426 1.00 93.69 112 VAL A C 1
ATOM 863 O O . VAL A 1 112 ? -1.312 9.902 20.991 1.00 93.69 112 VAL A O 1
ATOM 866 N N . GLN A 1 113 ? -2.293 8.873 22.732 1.00 85.94 113 GLN A N 1
ATOM 867 C CA . GLN A 1 113 ? -1.655 9.648 23.803 1.00 85.94 113 GLN A CA 1
ATOM 868 C C . GLN A 1 113 ? -1.337 8.771 25.021 1.00 85.94 113 GLN A C 1
ATOM 870 O O . GLN A 1 113 ? -1.996 7.760 25.256 1.00 85.94 113 GLN A O 1
ATOM 875 N N . GLY A 1 114 ? -0.386 9.223 25.844 1.00 77.19 114 GLY A N 1
ATOM 876 C CA . GLY A 1 114 ? -0.051 8.611 27.134 1.00 77.19 114 GLY A CA 1
ATOM 877 C C . GLY A 1 114 ? 0.884 7.404 27.035 1.00 77.19 114 GLY A C 1
ATOM 878 O O . GLY A 1 114 ? 1.372 7.067 25.964 1.00 77.19 114 GLY A O 1
ATOM 879 N N . GLU A 1 115 ? 1.149 6.769 28.177 1.00 69.06 115 GLU A N 1
ATOM 880 C CA . GLU A 1 115 ? 1.883 5.502 28.258 1.00 69.06 115 GLU A CA 1
ATOM 881 C C . GLU A 1 115 ? 0.871 4.348 28.220 1.00 69.06 115 GLU A C 1
ATOM 883 O O . GLU A 1 115 ? -0.074 4.321 29.011 1.00 69.06 115 GLU A O 1
ATOM 888 N N . GLY A 1 116 ? 1.031 3.411 27.286 1.00 72.31 116 GLY A N 1
ATOM 889 C CA . GLY A 1 116 ? 0.055 2.347 27.065 1.00 72.31 116 GLY A CA 1
ATOM 890 C C . GLY A 1 116 ? 0.590 1.210 26.203 1.00 72.31 116 GLY A C 1
ATOM 891 O O . GLY A 1 116 ? 1.744 1.227 25.777 1.00 72.31 116 GLY A O 1
ATOM 892 N N . ALA A 1 117 ? -0.266 0.212 25.974 1.00 80.19 117 ALA A N 1
ATOM 893 C CA . ALA A 1 117 ? 0.019 -0.893 25.066 1.00 80.19 117 ALA A CA 1
ATOM 894 C C . ALA A 1 117 ? 0.328 -0.374 23.643 1.00 80.19 117 ALA A C 1
ATOM 896 O O . ALA A 1 117 ? -0.161 0.699 23.273 1.00 80.19 117 ALA A O 1
ATOM 897 N N . PRO A 1 118 ? 1.112 -1.121 22.844 1.00 92.88 118 PRO A N 1
ATOM 898 C CA . PRO A 1 118 ? 1.393 -0.767 21.458 1.00 92.88 118 PRO A CA 1
ATOM 899 C C . PRO A 1 118 ? 0.113 -0.464 20.670 1.00 92.88 118 PRO A C 1
ATOM 901 O O . PRO A 1 118 ? -0.869 -1.192 20.789 1.00 92.88 118 PRO A O 1
ATOM 904 N N . CYS A 1 119 ? 0.136 0.581 19.844 1.00 95.44 119 CYS A N 1
ATOM 905 C CA . CYS A 1 119 ? -0.992 0.982 19.001 1.00 95.44 119 CYS A CA 1
ATOM 906 C C . CYS A 1 119 ? -0.630 0.886 17.514 1.00 95.44 119 CYS A C 1
ATOM 908 O O . CYS A 1 119 ? 0.458 1.297 17.105 1.00 95.44 119 CYS A O 1
ATOM 910 N N . ILE A 1 120 ? -1.539 0.369 16.693 1.00 98.00 120 ILE A N 1
ATOM 911 C CA . ILE A 1 120 ? -1.416 0.428 15.235 1.00 98.00 120 ILE A CA 1
ATOM 912 C C . ILE A 1 120 ? -2.283 1.575 14.723 1.00 98.00 120 ILE A C 1
ATOM 914 O O . ILE A 1 120 ? -3.415 1.751 15.164 1.00 98.00 120 ILE A O 1
ATOM 918 N N . VAL A 1 121 ? -1.778 2.340 13.762 1.00 98.50 121 VAL A N 1
ATOM 919 C CA . VAL A 1 121 ? -2.530 3.395 13.081 1.00 98.50 121 VAL A CA 1
ATOM 920 C C . VAL A 1 121 ? -2.475 3.167 11.576 1.00 98.50 121 VAL A C 1
ATOM 922 O O . VAL A 1 121 ? -1.407 2.894 11.035 1.00 98.50 121 VAL A O 1
ATOM 925 N N . ILE A 1 122 ? -3.607 3.314 10.892 1.00 98.62 122 ILE A N 1
ATOM 926 C CA . ILE A 1 122 ? -3.692 3.342 9.429 1.00 98.62 122 ILE A CA 1
ATOM 927 C C . ILE A 1 122 ? -3.966 4.783 8.996 1.00 98.62 122 ILE A C 1
ATOM 929 O O . ILE A 1 122 ? -4.933 5.391 9.463 1.00 98.62 122 ILE A O 1
ATOM 933 N N . MET A 1 123 ? -3.128 5.329 8.112 1.00 97.81 123 MET A N 1
ATOM 934 C CA . MET A 1 123 ? -3.297 6.673 7.549 1.00 97.81 123 MET A CA 1
ATOM 935 C C . MET A 1 123 ? -2.936 6.701 6.064 1.00 97.81 123 MET A C 1
ATOM 937 O O . MET A 1 123 ? -2.064 5.968 5.609 1.00 97.81 123 MET A O 1
ATOM 941 N N . HIS A 1 124 ? -3.563 7.603 5.318 1.00 97.06 124 HIS A N 1
ATOM 942 C CA . HIS A 1 124 ? -3.241 7.863 3.919 1.00 97.06 124 HIS A CA 1
ATOM 943 C C . HIS A 1 124 ? -2.773 9.316 3.800 1.00 97.06 124 HIS A C 1
ATOM 945 O O . HIS A 1 124 ? -3.581 10.236 3.914 1.00 97.06 124 HIS A O 1
ATOM 951 N N . THR A 1 125 ? -1.461 9.547 3.722 1.00 94.56 125 THR A N 1
ATOM 952 C CA . THR A 1 125 ? -0.876 10.894 3.869 1.00 94.56 125 THR A CA 1
ATOM 953 C C . THR A 1 125 ? 0.558 10.950 3.356 1.00 94.56 125 THR A C 1
ATOM 955 O O . THR A 1 125 ? 1.228 9.921 3.311 1.00 94.56 125 THR A O 1
ATOM 958 N N . ASN A 1 126 ? 1.054 12.145 3.028 1.00 92.44 126 ASN A N 1
ATOM 959 C CA . ASN A 1 126 ? 2.471 12.397 2.773 1.00 92.44 126 ASN A CA 1
ATOM 960 C C . ASN A 1 126 ? 3.243 12.513 4.089 1.00 92.44 126 ASN A C 1
ATOM 962 O O . ASN A 1 126 ? 2.916 13.343 4.936 1.00 92.44 126 ASN A O 1
ATOM 966 N N . PHE A 1 127 ? 4.288 11.711 4.262 1.00 92.38 127 PHE A N 1
ATOM 967 C CA . PHE A 1 127 ? 5.158 11.746 5.427 1.00 92.38 127 PHE A CA 1
ATOM 968 C C . PHE A 1 127 ? 6.447 12.471 5.080 1.00 92.38 127 PHE A C 1
ATOM 970 O O . PHE A 1 127 ? 7.216 11.983 4.270 1.00 92.38 127 PHE A O 1
ATOM 977 N N . TYR A 1 128 ? 6.713 13.606 5.717 1.00 89.62 128 TYR A N 1
ATOM 978 C CA . TYR A 1 128 ? 7.922 14.389 5.496 1.00 89.62 128 TYR A CA 1
ATOM 979 C C . TYR A 1 128 ? 8.936 14.104 6.602 1.00 89.62 128 TYR A C 1
ATOM 981 O O . TYR A 1 128 ? 8.756 14.479 7.766 1.00 89.62 128 TYR A O 1
ATOM 989 N N . ASN A 1 129 ? 10.024 13.446 6.211 1.00 83.88 129 ASN A N 1
ATOM 990 C CA . ASN A 1 129 ? 11.142 13.097 7.078 1.00 83.88 129 ASN A CA 1
ATOM 991 C C . ASN A 1 129 ? 12.421 13.819 6.638 1.00 83.88 129 ASN A C 1
ATOM 993 O O . ASN A 1 129 ? 12.771 13.810 5.457 1.00 83.88 129 ASN A O 1
ATOM 997 N N . SER A 1 130 ? 13.148 14.403 7.591 1.00 77.38 130 SER A N 1
ATOM 998 C CA . SER A 1 130 ? 14.357 15.190 7.315 1.00 77.38 130 SER A CA 1
ATOM 999 C C . SER A 1 130 ? 15.480 14.388 6.638 1.00 77.38 130 SER A C 1
ATOM 1001 O O . SER A 1 130 ? 16.235 14.938 5.835 1.00 77.38 130 SER A O 1
ATOM 1003 N N . SER A 1 131 ? 15.551 13.080 6.895 1.00 71.12 131 SER A N 1
ATOM 1004 C CA . SER A 1 131 ? 16.549 12.161 6.332 1.00 71.12 131 SER A CA 1
ATOM 1005 C C . SER A 1 131 ? 16.205 11.667 4.923 1.00 71.12 131 SER A C 1
ATOM 1007 O O . SER A 1 131 ? 17.038 11.032 4.282 1.00 71.12 131 SER A O 1
ATOM 1009 N N . LEU A 1 132 ? 14.997 11.954 4.430 1.00 67.00 132 LEU A N 1
ATOM 1010 C CA . LEU A 1 132 ? 14.483 11.488 3.138 1.00 67.00 132 LEU A CA 1
ATOM 1011 C C . LEU A 1 132 ? 14.122 12.641 2.195 1.00 67.00 132 LEU A C 1
ATOM 1013 O O . LEU A 1 132 ? 13.341 12.457 1.270 1.00 67.00 132 LEU A O 1
ATOM 1017 N N . SER A 1 133 ? 14.703 13.827 2.401 1.00 63.75 133 SER A N 1
ATOM 1018 C CA . SER A 1 133 ? 14.402 15.036 1.619 1.00 63.75 133 SER A CA 1
ATOM 1019 C C . SER A 1 133 ? 14.481 14.831 0.101 1.00 63.75 133 SER A C 1
ATOM 1021 O O . SER A 1 133 ? 13.666 15.388 -0.625 1.00 63.75 133 SER A O 1
ATOM 1023 N N . ALA A 1 134 ? 15.402 13.985 -0.374 1.00 57.41 134 ALA A N 1
ATOM 1024 C CA . ALA A 1 134 ? 15.555 13.638 -1.787 1.00 57.41 134 ALA A CA 1
ATOM 1025 C C . ALA A 1 134 ? 14.357 12.865 -2.382 1.00 57.41 134 ALA A C 1
ATOM 1027 O O . ALA A 1 134 ? 14.117 12.965 -3.580 1.00 57.41 134 ALA A O 1
ATOM 1028 N N . LEU A 1 135 ? 13.605 12.113 -1.568 1.00 56.38 135 LEU A N 1
ATOM 1029 C CA . LEU A 1 135 ? 12.443 11.332 -2.018 1.00 56.38 135 LEU A CA 1
ATOM 1030 C C . LEU A 1 135 ? 11.182 12.188 -2.210 1.00 56.38 135 LEU A C 1
ATOM 1032 O O . LEU A 1 135 ? 10.250 11.732 -2.860 1.00 56.38 135 LEU A O 1
ATOM 1036 N N . TYR A 1 136 ? 11.158 13.410 -1.667 1.00 57.12 136 TYR A N 1
ATOM 1037 C CA . TYR A 1 136 ? 10.004 14.317 -1.733 1.00 57.12 136 TYR A CA 1
ATOM 1038 C C . TYR A 1 136 ? 10.128 15.384 -2.832 1.00 57.12 136 TYR A C 1
ATOM 1040 O O . TYR A 1 136 ? 9.320 16.306 -2.880 1.00 57.12 136 TYR A O 1
ATOM 1048 N N . PHE A 1 137 ? 11.125 15.271 -3.719 1.00 50.91 137 PHE A N 1
ATOM 1049 C CA . PHE A 1 137 ? 11.189 16.037 -4.968 1.00 50.91 137 PHE A CA 1
ATOM 1050 C C . PHE A 1 137 ? 10.354 15.335 -6.052 1.00 50.91 137 PHE A C 1
ATOM 1052 O O . PHE A 1 137 ? 10.887 14.918 -7.077 1.00 50.91 137 PHE A O 1
ATOM 1059 N N . SER A 1 138 ? 9.058 15.129 -5.817 1.00 49.97 138 SER A N 1
ATOM 1060 C CA . SER A 1 138 ? 8.136 14.785 -6.904 1.00 49.97 138 SER A CA 1
ATOM 1061 C C . SER A 1 138 ? 7.758 16.061 -7.659 1.00 49.97 138 SER A C 1
ATOM 1063 O O . SER A 1 138 ? 7.495 17.087 -7.038 1.00 49.97 138 SER A O 1
ATOM 1065 N N . GLU A 1 139 ? 7.737 15.995 -8.993 1.00 45.78 139 GLU A N 1
ATOM 1066 C CA . GLU A 1 139 ? 7.323 17.088 -9.894 1.00 45.78 139 GLU A CA 1
ATOM 1067 C C . GLU A 1 139 ? 5.800 17.317 -9.920 1.00 45.78 139 GLU A C 1
ATOM 1069 O O . GLU A 1 139 ? 5.317 18.134 -10.702 1.00 45.78 139 GLU A O 1
ATOM 1074 N N . ASP A 1 140 ? 5.035 16.606 -9.086 1.00 47.97 140 ASP A N 1
ATOM 1075 C CA . ASP A 1 140 ? 3.606 16.853 -8.940 1.00 47.97 140 ASP A CA 1
ATOM 1076 C C . ASP A 1 140 ? 3.412 18.200 -8.238 1.00 47.97 140 ASP A C 1
ATOM 1078 O O . ASP A 1 140 ? 3.762 18.365 -7.067 1.00 47.97 140 ASP A O 1
ATOM 1082 N N . ASP A 1 141 ? 2.909 19.169 -9.007 1.00 42.81 141 ASP A N 1
ATOM 1083 C CA . ASP A 1 141 ? 2.590 20.531 -8.588 1.00 42.81 141 ASP A CA 1
ATOM 1084 C C . ASP A 1 141 ? 1.911 20.542 -7.207 1.00 42.81 141 ASP A C 1
ATOM 1086 O O . ASP A 1 141 ? 0.751 20.168 -7.056 1.00 42.81 141 ASP A O 1
ATOM 1090 N N . ASP A 1 142 ? 2.693 20.978 -6.218 1.00 44.19 142 ASP A N 1
ATOM 1091 C CA . ASP A 1 142 ? 2.351 21.623 -4.949 1.00 44.19 142 ASP A CA 1
ATOM 1092 C C . ASP A 1 142 ? 0.848 21.792 -4.664 1.00 44.19 142 ASP A C 1
ATOM 1094 O O . ASP A 1 142 ? 0.300 22.898 -4.703 1.00 44.19 142 ASP A O 1
ATOM 1098 N N . ASP A 1 143 ? 0.165 20.705 -4.304 1.00 54.19 143 ASP A N 1
ATOM 1099 C CA . ASP A 1 143 ? -1.157 20.820 -3.707 1.00 54.19 143 ASP A CA 1
ATOM 1100 C C . ASP A 1 143 ? -0.959 20.979 -2.198 1.00 54.19 143 ASP A C 1
ATOM 1102 O O . ASP A 1 143 ? -0.969 20.013 -1.433 1.00 54.19 143 ASP A O 1
ATOM 1106 N N . SER A 1 144 ? -0.743 22.223 -1.756 1.00 55.59 144 SER A N 1
ATOM 1107 C CA . SER A 1 144 ? -0.634 22.616 -0.335 1.00 55.59 144 SER A CA 1
ATOM 1108 C C . SER A 1 144 ? -1.810 22.142 0.548 1.00 55.59 144 SER A C 1
ATOM 1110 O O . SER A 1 144 ? -1.748 22.221 1.777 1.00 55.59 144 SER A O 1
ATOM 1112 N N . ALA A 1 145 ? -2.882 21.635 -0.072 1.00 71.25 145 ALA A N 1
ATOM 1113 C CA . ALA A 1 145 ? -4.025 20.991 0.562 1.00 71.25 145 ALA A CA 1
ATOM 1114 C C . ALA A 1 145 ? -3.846 19.480 0.821 1.00 71.25 145 ALA A C 1
ATOM 1116 O O . ALA A 1 145 ? -4.683 18.885 1.503 1.00 71.25 145 ALA A O 1
ATOM 1117 N N . SER A 1 146 ? -2.789 18.841 0.319 1.00 85.38 146 SER A N 1
ATOM 1118 C CA . SER A 1 146 ? -2.549 17.408 0.505 1.00 85.38 146 SER A CA 1
ATOM 1119 C C . SER A 1 146 ? -2.372 17.050 1.978 1.00 85.38 146 SER A C 1
ATOM 1121 O O . SER A 1 146 ? -1.833 17.825 2.776 1.00 85.38 146 SER A O 1
ATOM 1123 N N . ALA A 1 147 ? -2.846 15.862 2.355 1.00 91.94 147 ALA A N 1
ATOM 1124 C CA . ALA A 1 147 ? -2.635 15.333 3.696 1.00 91.94 147 ALA A CA 1
ATOM 1125 C C . ALA A 1 147 ? -1.130 15.269 4.005 1.00 91.94 147 ALA A C 1
ATOM 1127 O O . ALA A 1 147 ? -0.356 14.749 3.195 1.00 91.94 147 ALA A O 1
ATOM 1128 N N . CYS A 1 148 ? -0.716 15.802 5.159 1.00 91.69 148 CYS A N 1
ATOM 1129 C CA . CYS A 1 148 ? 0.693 15.854 5.540 1.00 91.69 148 CYS A CA 1
ATOM 1130 C C . CYS A 1 148 ? 0.955 15.487 7.008 1.00 91.69 148 CYS A C 1
ATOM 1132 O O . CYS A 1 148 ? 0.355 16.021 7.945 1.00 91.69 148 CYS A O 1
ATOM 1134 N N . LEU A 1 149 ? 1.933 14.606 7.202 1.00 93.38 149 LEU A N 1
ATOM 1135 C CA . LEU A 1 149 ? 2.490 14.145 8.468 1.00 93.38 149 LEU A CA 1
ATOM 1136 C C . LEU A 1 149 ? 3.976 14.506 8.510 1.00 93.38 149 LEU A C 1
ATOM 1138 O O . LEU A 1 149 ? 4.700 14.260 7.550 1.00 93.38 149 LEU A O 1
ATOM 1142 N N . TRP A 1 150 ? 4.460 15.076 9.607 1.00 93.56 150 TRP A N 1
ATOM 1143 C CA . TRP A 1 150 ? 5.867 15.441 9.762 1.00 93.56 150 TRP A CA 1
ATOM 1144 C C . TRP A 1 150 ? 6.534 14.547 10.798 1.00 93.56 150 TRP A C 1
ATOM 1146 O O . TRP A 1 150 ? 5.905 14.127 11.765 1.00 93.56 150 TRP A O 1
ATOM 1156 N N . GLU A 1 151 ? 7.834 14.302 10.642 1.00 93.00 151 GLU A N 1
ATOM 1157 C CA . GLU A 1 151 ? 8.638 13.560 11.625 1.00 93.00 151 GLU A CA 1
ATOM 1158 C C . GLU A 1 151 ? 8.443 14.078 13.063 1.00 93.00 151 GLU A C 1
ATOM 1160 O O . GLU A 1 151 ? 8.273 13.288 13.990 1.00 93.00 151 GLU A O 1
ATOM 1165 N N . GLY A 1 152 ? 8.373 15.402 13.244 1.00 93.25 152 GLY A N 1
ATOM 1166 C CA . GLY A 1 152 ? 8.160 16.025 14.553 1.00 93.25 152 GLY A CA 1
ATOM 1167 C C . GLY A 1 152 ? 6.805 15.718 15.204 1.00 93.25 152 GLY A C 1
ATOM 1168 O O . GLY A 1 152 ? 6.692 15.811 16.423 1.00 93.25 152 GLY A O 1
ATOM 1169 N N . ASP A 1 153 ? 5.790 15.310 14.436 1.00 94.62 153 ASP A N 1
ATOM 1170 C CA . ASP A 1 153 ? 4.478 14.933 14.984 1.00 94.62 153 ASP A CA 1
ATOM 1171 C C . ASP A 1 153 ? 4.503 13.601 15.727 1.00 94.62 153 ASP A C 1
ATOM 1173 O O . ASP A 1 153 ? 3.634 13.335 16.557 1.00 94.62 153 ASP A O 1
ATOM 1177 N N . LEU A 1 154 ? 5.501 12.772 15.418 1.00 94.44 154 LEU A N 1
ATOM 1178 C CA . LEU A 1 154 ? 5.662 11.430 15.962 1.00 94.44 154 LEU A CA 1
ATOM 1179 C C . LEU A 1 154 ? 6.478 11.417 17.258 1.00 94.44 154 LEU A C 1
ATOM 1181 O O . LEU A 1 154 ? 6.530 10.393 17.933 1.00 94.44 154 LEU A O 1
ATOM 1185 N N . ALA A 1 155 ? 7.124 12.537 17.601 1.00 90.25 155 ALA A N 1
ATOM 1186 C CA . ALA A 1 155 ? 8.145 12.597 18.643 1.00 90.25 155 ALA A CA 1
ATOM 1187 C C . ALA A 1 155 ? 7.643 12.138 20.022 1.00 90.25 155 ALA A C 1
ATOM 1189 O O . ALA A 1 155 ? 8.378 11.439 20.722 1.00 90.25 155 ALA A O 1
ATOM 1190 N N . ASP A 1 156 ? 6.402 12.499 20.361 1.00 90.56 156 ASP A N 1
ATOM 1191 C CA . ASP A 1 156 ? 5.779 12.259 21.669 1.00 90.56 156 ASP A CA 1
ATOM 1192 C C . ASP A 1 156 ? 4.776 11.094 21.659 1.00 90.56 156 ASP A C 1
ATOM 1194 O O . ASP A 1 156 ? 4.089 10.859 22.655 1.00 90.56 156 ASP A O 1
ATOM 1198 N N . LEU A 1 157 ? 4.632 10.385 20.534 1.00 94.38 157 LEU A N 1
ATOM 1199 C CA . LEU A 1 157 ? 3.708 9.260 20.478 1.00 94.38 157 LEU A CA 1
ATOM 1200 C C . LEU A 1 157 ? 4.261 8.075 21.291 1.00 94.38 157 LEU A C 1
ATOM 1202 O O . LEU A 1 157 ? 5.476 7.828 21.292 1.00 94.38 157 LEU A O 1
ATOM 1206 N N . PRO A 1 158 ? 3.384 7.304 21.961 1.00 94.19 158 PRO A N 1
ATOM 1207 C CA . PRO A 1 158 ? 3.765 6.025 22.541 1.00 94.19 158 PRO A CA 1
ATOM 1208 C C . PRO A 1 158 ? 4.229 5.049 21.461 1.00 94.19 158 PRO A C 1
ATOM 1210 O O . PRO A 1 158 ? 4.294 5.358 20.270 1.00 94.19 158 PRO A O 1
ATOM 1213 N N . GLN A 1 159 ? 4.535 3.829 21.885 1.00 95.00 159 GLN A N 1
ATOM 1214 C CA . GLN A 1 159 ? 4.874 2.744 20.984 1.00 95.00 159 GLN A CA 1
ATOM 1215 C C . GLN A 1 159 ? 3.798 2.550 19.907 1.00 95.00 159 GLN A C 1
ATOM 1217 O O . GLN A 1 159 ? 2.718 2.028 20.175 1.00 95.00 159 GLN A O 1
ATOM 1222 N N . THR A 1 160 ? 4.108 2.986 18.684 1.00 96.88 160 THR A N 1
ATOM 1223 C CA . THR A 1 160 ? 3.128 3.077 17.596 1.00 96.88 160 THR A CA 1
ATOM 1224 C C . THR A 1 160 ? 3.710 2.528 16.302 1.00 96.88 160 THR A C 1
ATOM 1226 O O . THR A 1 160 ? 4.854 2.826 15.953 1.00 96.88 160 THR A O 1
ATOM 1229 N N . TYR A 1 161 ? 2.924 1.753 15.563 1.00 97.94 161 TYR A N 1
ATOM 1230 C CA . TYR A 1 161 ? 3.203 1.462 14.162 1.00 97.94 161 TYR A CA 1
ATOM 1231 C C . TYR A 1 161 ? 2.199 2.196 13.282 1.00 97.94 161 TYR A C 1
ATOM 1233 O O . TYR A 1 161 ? 0.996 2.032 13.458 1.00 97.94 161 TYR A O 1
ATOM 1241 N N . ILE A 1 162 ? 2.687 3.004 12.344 1.00 98.31 162 ILE A N 1
ATOM 1242 C CA . ILE A 1 162 ? 1.849 3.747 11.404 1.00 98.31 162 ILE A CA 1
ATOM 1243 C C . ILE A 1 162 ? 1.992 3.114 10.016 1.00 98.31 162 ILE A C 1
ATOM 1245 O O . ILE A 1 162 ? 3.024 3.259 9.355 1.00 98.31 162 ILE A O 1
ATOM 1249 N N . ALA A 1 163 ? 0.943 2.412 9.591 1.00 98.44 163 ALA A N 1
ATOM 1250 C CA . ALA A 1 163 ? 0.778 1.894 8.241 1.00 98.44 163 ALA A CA 1
ATOM 1251 C C . ALA A 1 163 ? 0.317 3.032 7.323 1.00 98.44 163 ALA A C 1
ATOM 1253 O O . ALA A 1 163 ? -0.812 3.517 7.447 1.00 98.44 163 ALA A O 1
ATOM 1254 N N . LEU A 1 164 ? 1.196 3.466 6.419 1.00 97.69 164 LEU A N 1
ATOM 1255 C CA . LEU A 1 164 ? 0.903 4.537 5.476 1.00 97.69 164 LEU A CA 1
ATOM 1256 C C . LEU A 1 164 ? 0.515 4.002 4.095 1.00 97.69 164 LEU A C 1
ATOM 1258 O O . LEU A 1 164 ? 1.135 3.077 3.569 1.00 97.69 164 LEU A O 1
ATOM 1262 N N . GLY A 1 165 ? -0.471 4.649 3.482 1.00 96.25 165 GLY A N 1
ATOM 1263 C CA . GLY A 1 165 ? -0.700 4.632 2.036 1.00 96.25 165 GLY A CA 1
ATOM 1264 C C . GLY A 1 165 ? -0.531 6.029 1.444 1.00 96.25 165 GLY A C 1
ATOM 1265 O O . GLY A 1 165 ? -0.284 6.968 2.200 1.00 96.25 165 GLY A O 1
ATOM 1266 N N . HIS A 1 166 ? -0.672 6.128 0.116 1.00 93.88 166 HIS A N 1
ATOM 1267 C CA . HIS A 1 166 ? -0.441 7.284 -0.776 1.00 93.88 166 HIS A CA 1
ATOM 1268 C C . HIS A 1 166 ? 0.822 7.120 -1.619 1.00 93.88 166 HIS A C 1
ATOM 1270 O O . HIS A 1 166 ? 0.773 7.166 -2.843 1.00 93.88 166 HIS A O 1
ATOM 1276 N N . TRP A 1 167 ? 1.966 6.857 -0.983 1.00 91.75 167 TRP A N 1
ATOM 1277 C CA . TRP A 1 167 ? 3.210 6.688 -1.727 1.00 91.75 167 TRP A CA 1
ATOM 1278 C C . TRP A 1 167 ? 3.289 5.319 -2.395 1.00 91.75 167 TRP A C 1
ATOM 1280 O O . TRP A 1 167 ? 3.039 4.288 -1.766 1.00 91.75 167 TRP A O 1
ATOM 1290 N N . HIS A 1 168 ? 3.690 5.299 -3.666 1.00 93.38 168 HIS A N 1
ATOM 1291 C CA . HIS A 1 168 ? 3.698 4.069 -4.446 1.00 93.38 168 HIS A CA 1
ATOM 1292 C C . HIS A 1 168 ? 4.892 3.172 -4.157 1.00 93.38 168 HIS A C 1
ATOM 1294 O O . HIS A 1 168 ? 4.779 1.984 -4.415 1.00 93.38 168 HIS A O 1
ATOM 1300 N N . ASN A 1 169 ? 6.013 3.651 -3.616 1.00 92.75 169 ASN A N 1
ATOM 1301 C CA . ASN A 1 169 ? 7.174 2.798 -3.335 1.00 92.75 169 ASN A CA 1
ATOM 1302 C C . ASN A 1 169 ? 7.213 2.305 -1.880 1.00 92.75 169 ASN A C 1
ATOM 1304 O O . ASN A 1 169 ? 6.907 3.072 -0.966 1.00 92.75 169 ASN A O 1
ATOM 1308 N N . PRO A 1 170 ? 7.603 1.039 -1.637 1.00 94.19 170 PRO A N 1
ATOM 1309 C CA . PRO A 1 170 ? 7.686 0.515 -0.283 1.00 94.19 170 PRO A CA 1
ATOM 1310 C C . PRO A 1 170 ? 8.821 1.192 0.495 1.00 94.19 170 PRO A C 1
ATOM 1312 O O . PRO A 1 170 ? 9.904 1.439 -0.035 1.00 94.19 170 PRO A O 1
ATOM 1315 N N . THR A 1 171 ? 8.599 1.455 1.780 1.00 92.44 171 THR A N 1
ATOM 1316 C CA . THR A 1 171 ? 9.622 2.020 2.675 1.00 92.44 171 THR A CA 1
ATOM 1317 C C . THR A 1 171 ? 10.434 0.908 3.334 1.00 92.44 171 THR A C 1
ATOM 1319 O O . THR A 1 171 ? 10.023 0.355 4.353 1.00 92.44 171 THR A O 1
ATOM 1322 N N . LEU A 1 172 ? 11.580 0.552 2.748 1.00 91.06 172 LEU A N 1
ATOM 1323 C CA . LEU A 1 172 ? 12.413 -0.562 3.215 1.00 91.06 172 LEU A CA 1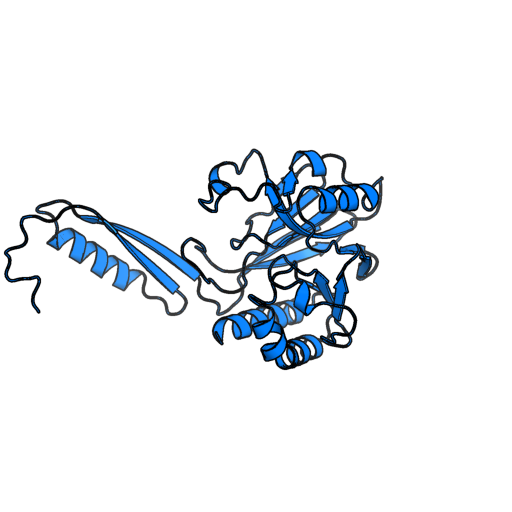
ATOM 1324 C C . LEU A 1 172 ? 13.815 -0.082 3.631 1.00 91.06 172 LEU A C 1
ATOM 1326 O O . LEU A 1 172 ? 14.558 0.391 2.771 1.00 91.06 172 LEU A O 1
ATOM 1330 N N . PRO A 1 173 ? 14.220 -0.242 4.910 1.00 92.25 173 PRO A N 1
ATOM 1331 C CA . PRO A 1 173 ? 13.410 -0.684 6.056 1.00 92.25 173 PRO A CA 1
ATOM 1332 C C . PRO A 1 173 ? 12.384 0.386 6.501 1.00 92.25 173 PRO A C 1
ATOM 1334 O O . PRO A 1 173 ? 12.511 1.544 6.099 1.00 92.25 173 PRO A O 1
ATOM 1337 N N . PRO A 1 174 ? 11.405 0.038 7.366 1.00 92.44 174 PRO A N 1
ATOM 1338 C CA . PRO A 1 174 ? 10.539 1.022 8.017 1.00 92.44 174 PRO A CA 1
ATOM 1339 C C . PRO A 1 174 ? 11.340 2.138 8.688 1.00 92.44 174 PRO A C 1
ATOM 1341 O O . PRO A 1 174 ? 12.364 1.886 9.331 1.00 92.44 174 PRO A O 1
ATOM 1344 N N . ILE A 1 175 ? 10.838 3.367 8.605 1.00 92.62 175 ILE A N 1
ATOM 1345 C CA . ILE A 1 175 ? 11.460 4.518 9.256 1.00 92.62 175 ILE A CA 1
ATOM 1346 C C . ILE A 1 175 ? 11.143 4.449 10.749 1.00 92.62 175 ILE A C 1
ATOM 1348 O O . ILE A 1 175 ? 9.999 4.221 11.148 1.00 92.62 175 ILE A O 1
ATOM 1352 N N . LYS A 1 176 ? 12.160 4.658 11.585 1.00 93.44 176 LYS A N 1
ATOM 1353 C CA . LYS A 1 176 ? 12.012 4.720 13.039 1.00 93.44 176 LYS A CA 1
ATOM 1354 C C . LYS A 1 176 ? 12.171 6.157 13.521 1.00 93.44 176 LYS A C 1
ATOM 1356 O O . LYS A 1 176 ? 13.231 6.746 13.335 1.00 93.44 176 LYS A O 1
ATOM 1361 N N . VAL A 1 177 ? 11.152 6.671 14.205 1.00 92.88 177 VAL A N 1
ATOM 1362 C CA . VAL A 1 177 ? 11.168 7.971 14.888 1.00 92.88 177 VAL A CA 1
ATOM 1363 C C . VAL A 1 177 ? 10.828 7.724 16.353 1.00 92.88 177 VAL A C 1
ATOM 1365 O O . VAL A 1 177 ? 9.682 7.446 16.688 1.00 92.88 177 VAL A O 1
ATOM 1368 N N . ASN A 1 178 ? 11.825 7.777 17.238 1.00 92.19 178 ASN A N 1
ATOM 1369 C CA . ASN A 1 178 ? 11.674 7.428 18.657 1.00 92.19 178 ASN A CA 1
ATOM 1370 C C . ASN A 1 178 ? 11.004 6.048 18.856 1.00 92.19 178 ASN A C 1
ATOM 1372 O O . ASN A 1 178 ? 11.583 5.017 18.493 1.00 92.19 178 ASN A O 1
ATOM 1376 N N . ASN A 1 179 ? 9.795 6.037 19.426 1.00 93.19 179 ASN A N 1
ATOM 1377 C CA . ASN A 1 179 ? 8.986 4.847 19.706 1.00 93.19 179 ASN A CA 1
ATOM 1378 C C . ASN A 1 179 ? 8.049 4.467 18.549 1.00 93.19 179 ASN A C 1
ATOM 1380 O O . ASN A 1 179 ? 7.314 3.484 18.647 1.00 93.19 179 ASN A O 1
ATOM 1384 N N . VAL A 1 180 ? 8.080 5.231 17.458 1.00 95.19 180 VAL A N 1
ATOM 1385 C CA . VAL A 1 180 ? 7.222 5.045 16.295 1.00 95.19 180 VAL A CA 1
ATOM 1386 C C . VAL A 1 180 ? 7.990 4.351 15.179 1.00 95.19 180 VAL A C 1
ATOM 1388 O O . VAL A 1 180 ? 9.127 4.708 14.862 1.00 95.19 180 VAL A O 1
ATOM 1391 N N . ARG A 1 181 ? 7.351 3.363 14.558 1.00 95.88 181 ARG A N 1
ATOM 1392 C CA . ARG A 1 181 ? 7.753 2.809 13.263 1.00 95.88 181 ARG A CA 1
ATOM 1393 C C . ARG A 1 181 ? 6.726 3.229 12.220 1.00 95.88 181 ARG A C 1
ATOM 1395 O O . ARG A 1 181 ? 5.531 3.135 12.474 1.00 95.88 181 ARG A O 1
ATOM 1402 N N . VAL A 1 182 ? 7.177 3.675 11.058 1.00 95.88 182 VAL A N 1
ATOM 1403 C CA . VAL A 1 182 ? 6.302 4.148 9.982 1.00 95.88 182 VAL A CA 1
ATOM 1404 C C . VAL A 1 182 ? 6.791 3.624 8.639 1.00 95.88 182 VAL A C 1
ATOM 1406 O O . VAL A 1 182 ? 7.994 3.609 8.371 1.00 95.88 182 VAL A O 1
ATOM 1409 N N . ALA A 1 183 ? 5.869 3.144 7.809 1.00 96.19 183 ALA A N 1
ATOM 1410 C CA . ALA A 1 183 ? 6.206 2.622 6.492 1.00 96.19 183 ALA A CA 1
ATOM 1411 C C . ALA A 1 183 ? 5.048 2.778 5.512 1.00 96.19 183 ALA A C 1
ATOM 1413 O O . ALA A 1 183 ? 3.894 2.540 5.869 1.00 96.19 183 ALA A O 1
ATOM 1414 N N . TYR A 1 184 ? 5.387 3.089 4.263 1.00 96.56 184 TYR A N 1
ATOM 1415 C CA . TYR A 1 184 ? 4.509 2.838 3.129 1.00 96.56 184 TYR A CA 1
ATOM 1416 C C . TYR A 1 184 ? 4.675 1.399 2.658 1.00 96.56 184 TYR A C 1
ATOM 1418 O O . TYR A 1 184 ? 5.803 0.950 2.435 1.00 96.56 184 TYR A O 1
ATOM 1426 N N . SER A 1 185 ? 3.563 0.692 2.442 1.00 96.00 185 SER A N 1
ATOM 1427 C CA . SER A 1 185 ? 3.590 -0.597 1.737 1.00 96.00 185 SER A CA 1
ATOM 1428 C C . SER A 1 185 ? 3.948 -0.441 0.261 1.00 96.00 185 SER A C 1
ATOM 1430 O O . SER A 1 185 ? 4.477 -1.364 -0.352 1.00 96.00 185 SER A O 1
ATOM 1432 N N . GLY A 1 186 ? 3.660 0.733 -0.306 1.00 95.25 186 GLY A N 1
ATOM 1433 C CA . GLY A 1 186 ? 3.630 0.933 -1.743 1.00 95.25 186 GLY A CA 1
ATOM 1434 C C . GLY A 1 186 ? 2.452 0.218 -2.412 1.00 95.25 186 GLY A C 1
ATOM 1435 O O . GLY A 1 186 ? 1.653 -0.465 -1.765 1.00 95.25 186 GLY A O 1
ATOM 1436 N N . THR A 1 187 ? 2.367 0.352 -3.735 1.00 95.69 187 THR A N 1
ATOM 1437 C CA . THR A 1 187 ? 1.421 -0.385 -4.584 1.00 95.69 187 THR A CA 1
ATOM 1438 C C . THR A 1 187 ? 1.751 -1.888 -4.617 1.00 95.69 187 THR A C 1
ATOM 1440 O O . THR A 1 187 ? 2.923 -2.276 -4.609 1.00 95.69 187 THR A O 1
ATOM 1443 N N . PRO A 1 188 ? 0.761 -2.790 -4.706 1.00 96.56 188 PRO A N 1
ATOM 1444 C CA . PRO A 1 188 ? 1.029 -4.224 -4.816 1.00 96.56 188 PRO A CA 1
ATOM 1445 C C . PRO A 1 188 ? 1.503 -4.644 -6.216 1.00 96.56 188 PRO A C 1
ATOM 1447 O O . PRO A 1 188 ? 2.011 -5.747 -6.365 1.00 96.56 188 PRO A O 1
ATOM 1450 N N . TYR A 1 189 ? 1.361 -3.786 -7.233 1.00 96.69 189 TYR A N 1
ATOM 1451 C CA . TYR A 1 189 ? 1.801 -4.008 -8.615 1.00 96.69 189 TYR A CA 1
ATOM 1452 C C . TYR A 1 189 ? 2.411 -2.712 -9.171 1.00 96.69 189 TYR A C 1
ATOM 1454 O O . TYR A 1 189 ? 1.802 -1.663 -8.956 1.00 96.69 189 TYR A O 1
ATOM 1462 N N . PRO A 1 190 ? 3.547 -2.749 -9.897 1.00 94.56 190 PRO A N 1
ATOM 1463 C CA . PRO A 1 190 ? 4.160 -1.541 -10.448 1.00 94.56 190 PRO A CA 1
ATOM 1464 C C . PRO A 1 190 ? 3.285 -0.926 -11.552 1.00 94.56 190 PRO A C 1
ATOM 1466 O O . PRO A 1 190 ? 3.029 -1.553 -12.582 1.00 94.56 190 PRO A O 1
ATOM 1469 N N . THR A 1 191 ? 2.817 0.306 -11.366 1.00 89.38 191 THR A N 1
ATOM 1470 C CA . THR A 1 191 ? 1.878 0.962 -12.293 1.00 89.38 191 THR A CA 1
ATOM 1471 C C . THR A 1 191 ? 2.512 2.026 -13.178 1.00 89.38 191 THR A C 1
ATOM 1473 O O . THR A 1 191 ? 2.031 2.246 -14.292 1.00 89.38 191 THR A O 1
ATOM 1476 N N . SER A 1 192 ? 3.595 2.646 -12.718 1.00 90.19 192 SER A N 1
ATOM 1477 C CA . SER A 1 192 ? 4.230 3.790 -13.369 1.00 90.19 192 SER A CA 1
ATOM 1478 C C . SER A 1 192 ? 5.760 3.689 -13.352 1.00 90.19 192 SER A C 1
ATOM 1480 O O . SER A 1 192 ? 6.339 2.842 -12.665 1.00 90.19 192 SER A O 1
ATOM 1482 N N . LYS A 1 193 ? 6.422 4.524 -14.164 1.00 87.50 193 LYS A N 1
ATOM 1483 C CA . LYS A 1 193 ? 7.883 4.691 -14.120 1.00 87.50 193 LYS A CA 1
ATOM 1484 C C . LYS A 1 193 ? 8.298 5.253 -12.759 1.00 87.50 193 LYS A C 1
ATOM 1486 O O . LYS A 1 193 ? 7.563 6.029 -12.165 1.00 87.50 193 LYS A O 1
ATOM 1491 N N . GLY A 1 194 ? 9.471 4.860 -12.271 1.00 85.81 194 GLY A N 1
ATOM 1492 C CA . GLY A 1 194 ? 9.949 5.249 -10.939 1.00 85.81 194 GLY A CA 1
ATOM 1493 C C . GLY A 1 194 ? 9.442 4.355 -9.799 1.00 85.81 194 GLY A C 1
ATOM 1494 O O . GLY A 1 194 ? 9.990 4.409 -8.698 1.00 85.81 194 GLY A O 1
ATOM 1495 N N . GLU A 1 195 ? 8.483 3.454 -10.049 1.00 92.31 195 GLU A N 1
ATOM 1496 C CA . GLU A 1 195 ? 8.087 2.393 -9.106 1.00 92.31 195 GLU A CA 1
ATOM 1497 C C . GLU A 1 195 ? 9.073 1.209 -9.108 1.00 92.31 195 GLU A C 1
ATOM 1499 O O . GLU A 1 195 ? 8.681 0.047 -9.238 1.00 92.31 195 GLU A O 1
ATOM 1504 N N . ASN A 1 196 ? 10.368 1.521 -9.019 1.00 91.81 196 ASN A N 1
ATOM 1505 C CA . ASN A 1 196 ? 11.465 0.573 -9.174 1.00 91.81 196 ASN A CA 1
ATOM 1506 C C . ASN A 1 196 ? 11.585 -0.402 -7.995 1.00 91.81 196 ASN A C 1
ATOM 1508 O O . ASN A 1 196 ? 11.309 -0.078 -6.840 1.00 91.81 196 ASN A O 1
ATOM 1512 N N . GLY A 1 197 ? 12.075 -1.600 -8.298 1.00 94.81 197 GLY A N 1
ATOM 1513 C CA . GLY A 1 197 ? 12.256 -2.691 -7.355 1.00 94.81 197 GLY A CA 1
ATOM 1514 C C . GLY A 1 197 ? 11.044 -3.612 -7.242 1.00 94.81 197 GLY A C 1
ATOM 1515 O O . GLY A 1 197 ? 10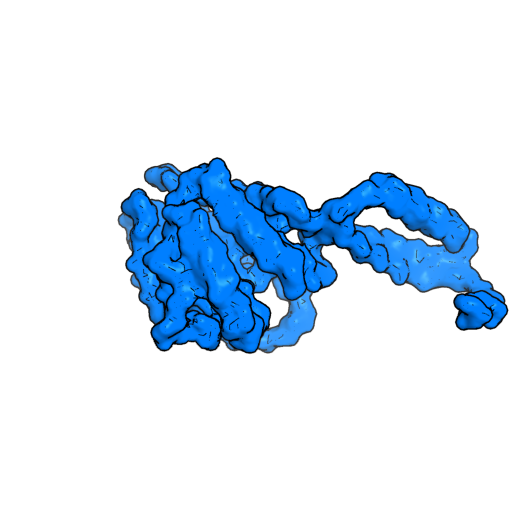.043 -3.505 -7.956 1.00 94.81 197 GLY A O 1
ATOM 1516 N N . ALA A 1 198 ? 11.174 -4.594 -6.353 1.00 96.31 198 ALA A N 1
ATOM 1517 C CA . ALA A 1 198 ? 10.117 -5.556 -6.085 1.00 96.31 198 ALA A CA 1
ATOM 1518 C C . ALA A 1 198 ? 8.997 -4.940 -5.236 1.00 96.31 198 ALA A C 1
ATOM 1520 O O . ALA A 1 198 ? 9.224 -4.061 -4.400 1.00 96.31 198 ALA A O 1
ATOM 1521 N N . ARG A 1 199 ? 7.777 -5.448 -5.416 1.00 97.31 199 ARG A N 1
ATOM 1522 C CA . ARG A 1 199 ? 6.609 -5.029 -4.635 1.00 97.31 199 ARG A CA 1
ATOM 1523 C C . ARG A 1 199 ? 6.521 -5.825 -3.338 1.00 97.31 199 ARG A C 1
ATOM 1525 O O . ARG A 1 199 ? 6.863 -7.009 -3.316 1.00 97.31 199 ARG A O 1
ATOM 1532 N N . HIS A 1 200 ? 6.079 -5.177 -2.266 1.00 97.62 200 HIS A N 1
ATOM 1533 C CA . HIS A 1 200 ? 6.076 -5.754 -0.925 1.00 97.62 200 HIS A CA 1
ATOM 1534 C C . HIS A 1 200 ? 4.732 -5.541 -0.224 1.00 97.62 200 HIS A C 1
ATOM 1536 O O . HIS A 1 200 ? 4.022 -4.578 -0.495 1.00 97.62 200 HIS A O 1
ATOM 1542 N N . ALA A 1 201 ? 4.419 -6.436 0.705 1.00 97.88 201 ALA A N 1
ATOM 1543 C CA . ALA A 1 201 ? 3.477 -6.205 1.792 1.00 97.88 201 ALA A CA 1
ATOM 1544 C C . ALA A 1 201 ? 4.262 -6.214 3.111 1.00 97.88 201 ALA A C 1
ATOM 1546 O O . ALA A 1 201 ? 5.340 -6.801 3.179 1.00 97.88 201 ALA A O 1
ATOM 1547 N N . PHE A 1 202 ? 3.755 -5.572 4.160 1.00 98.19 202 PHE A N 1
ATOM 1548 C CA . PHE A 1 202 ? 4.429 -5.567 5.460 1.00 98.19 202 PHE A CA 1
ATOM 1549 C C . PHE A 1 202 ? 3.792 -6.583 6.404 1.00 98.19 202 PHE A C 1
ATOM 1551 O O . PHE A 1 202 ? 2.588 -6.531 6.647 1.00 98.19 202 PHE A O 1
ATOM 1558 N N . LEU A 1 203 ? 4.611 -7.487 6.940 1.00 98.19 203 LEU A N 1
ATOM 1559 C CA . LEU A 1 203 ? 4.260 -8.327 8.079 1.00 98.19 203 LEU A CA 1
ATOM 1560 C C . LEU A 1 203 ? 4.609 -7.566 9.360 1.00 98.19 203 LEU A C 1
ATOM 1562 O O . LEU A 1 203 ? 5.719 -7.041 9.486 1.00 98.19 203 LEU A O 1
ATOM 1566 N N . ILE A 1 204 ? 3.642 -7.471 10.269 1.00 97.50 204 ILE A N 1
ATOM 1567 C CA . ILE A 1 204 ? 3.739 -6.691 11.503 1.00 97.50 204 ILE A CA 1
ATOM 1568 C C . ILE A 1 204 ? 3.439 -7.630 12.665 1.00 97.50 204 ILE A C 1
ATOM 1570 O O . ILE A 1 204 ? 2.282 -7.964 12.915 1.00 97.50 204 ILE A O 1
ATOM 1574 N N . ASP A 1 205 ? 4.482 -8.032 13.378 1.00 96.75 205 ASP A N 1
ATOM 1575 C CA . ASP A 1 205 ? 4.359 -8.789 14.615 1.00 96.75 205 ASP A CA 1
ATOM 1576 C C . ASP A 1 205 ? 4.318 -7.818 15.795 1.00 96.75 205 ASP A C 1
ATOM 1578 O O . ASP A 1 205 ? 5.161 -6.927 15.924 1.00 96.75 205 ASP A O 1
ATOM 1582 N N . VAL A 1 206 ? 3.322 -7.977 16.666 1.00 95.25 206 VAL A N 1
ATOM 1583 C CA . VAL A 1 206 ? 3.095 -7.087 17.811 1.00 95.25 206 VAL A CA 1
ATOM 1584 C C . VAL A 1 206 ? 3.362 -7.836 19.110 1.00 95.25 206 VAL A C 1
ATOM 1586 O O . VAL A 1 206 ? 2.885 -8.948 19.320 1.00 95.25 206 VAL A O 1
ATOM 1589 N N . SER A 1 207 ? 4.112 -7.208 20.008 1.00 92.00 207 SER A N 1
ATOM 1590 C CA . SER A 1 207 ? 4.431 -7.717 21.341 1.00 92.00 207 SER A CA 1
ATOM 1591 C C . SER A 1 207 ? 4.422 -6.580 22.362 1.00 92.00 207 SER A C 1
ATOM 1593 O O . SER A 1 207 ? 4.420 -5.411 21.984 1.00 92.00 207 SER A O 1
ATOM 1595 N N . SER A 1 208 ? 4.494 -6.896 23.657 1.00 86.12 208 SER A N 1
ATOM 1596 C CA . SER A 1 208 ? 4.644 -5.878 24.713 1.00 86.12 208 SER A CA 1
ATOM 1597 C C . SER A 1 208 ? 5.907 -5.025 24.570 1.00 86.12 208 SER A C 1
ATOM 1599 O O . SER A 1 208 ? 5.946 -3.912 25.079 1.00 86.12 208 SER A O 1
ATOM 1601 N N . GLU A 1 209 ? 6.930 -5.545 23.888 1.00 84.50 209 GLU A N 1
ATOM 1602 C CA . GLU A 1 209 ? 8.190 -4.845 23.614 1.00 84.50 209 GLU A CA 1
ATOM 1603 C C . GLU A 1 209 ? 8.108 -3.973 22.353 1.00 84.50 209 GLU A C 1
ATOM 1605 O O . GLU A 1 209 ? 9.022 -3.193 22.068 1.00 84.50 209 GLU A O 1
ATOM 1610 N N . GLY A 1 210 ? 7.019 -4.097 21.588 1.00 89.56 210 GLY A N 1
ATOM 1611 C CA . GLY A 1 210 ? 6.730 -3.318 20.395 1.00 89.56 210 GLY A CA 1
ATOM 1612 C C . GLY A 1 210 ? 6.464 -4.121 19.148 1.00 89.56 210 GLY A C 1
ATOM 1613 O O . GLY A 1 210 ? 5.991 -5.252 19.190 1.00 89.56 210 GLY A O 1
ATOM 1614 N N . PHE A 1 211 ? 6.778 -3.482 18.028 1.00 95.12 211 PHE A N 1
ATOM 1615 C CA . PHE A 1 211 ? 6.544 -4.006 16.694 1.00 95.12 211 PHE A CA 1
ATOM 1616 C C . PHE A 1 211 ? 7.821 -4.630 16.152 1.00 95.12 211 PHE A C 1
ATOM 1618 O O . PHE A 1 211 ? 8.866 -3.983 16.215 1.00 95.12 211 PHE A O 1
ATOM 1625 N N . ASP A 1 212 ? 7.744 -5.821 15.573 1.00 95.38 212 ASP A N 1
ATOM 1626 C CA . ASP A 1 212 ? 8.681 -6.268 14.549 1.00 95.38 212 ASP A CA 1
ATOM 1627 C C . ASP A 1 212 ? 8.011 -6.132 13.180 1.00 95.38 212 ASP A C 1
ATOM 1629 O O . 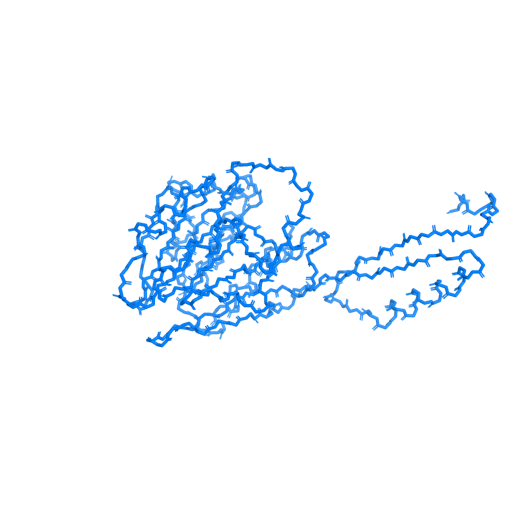ASP A 1 212 ? 6.846 -6.472 13.015 1.00 95.38 212 ASP A O 1
ATOM 1633 N N . VAL A 1 213 ? 8.707 -5.523 12.222 1.00 96.94 213 VAL A N 1
ATOM 1634 C CA . VAL A 1 213 ? 8.094 -5.081 10.964 1.00 96.94 213 VAL A CA 1
ATOM 1635 C C . VAL A 1 213 ? 9.010 -5.450 9.816 1.00 96.94 213 VAL A C 1
ATOM 1637 O O . VAL A 1 213 ? 10.134 -4.950 9.734 1.00 96.94 213 VAL A O 1
ATOM 1640 N N . GLN A 1 214 ? 8.510 -6.293 8.918 1.00 96.44 214 GLN A N 1
ATOM 1641 C CA . GLN A 1 214 ? 9.290 -6.868 7.830 1.00 96.44 214 GLN A CA 1
ATOM 1642 C C . GLN A 1 214 ? 8.564 -6.680 6.498 1.00 96.44 214 GLN A C 1
ATOM 1644 O O . GLN A 1 214 ? 7.382 -6.991 6.369 1.00 96.44 214 GLN A O 1
ATOM 1649 N N . GLY A 1 215 ? 9.278 -6.174 5.492 1.00 97.12 215 GLY A N 1
ATOM 1650 C CA . GLY A 1 215 ? 8.777 -6.140 4.123 1.00 97.12 215 GLY A CA 1
ATOM 1651 C C . GLY A 1 215 ? 8.895 -7.519 3.486 1.00 97.12 215 GLY A C 1
ATOM 1652 O O . GLY A 1 215 ? 10.001 -8.007 3.271 1.00 97.12 215 GLY A O 1
ATOM 1653 N N . ILE A 1 216 ? 7.764 -8.129 3.154 1.00 97.81 216 ILE A N 1
ATOM 1654 C CA . ILE A 1 216 ? 7.682 -9.422 2.478 1.00 97.81 216 ILE A CA 1
ATOM 1655 C C . ILE A 1 216 ? 7.414 -9.178 0.995 1.00 97.81 216 ILE A C 1
ATOM 1657 O O . ILE A 1 216 ? 6.416 -8.549 0.637 1.00 97.81 216 ILE A O 1
ATOM 1661 N N . LYS A 1 217 ? 8.304 -9.665 0.120 1.00 97.44 217 LYS A N 1
ATOM 1662 C CA . LYS A 1 217 ? 8.110 -9.590 -1.336 1.00 97.44 217 LYS A CA 1
ATOM 1663 C C . LYS A 1 217 ? 6.801 -10.294 -1.703 1.00 97.44 217 LYS A C 1
ATOM 1665 O O . LYS A 1 217 ? 6.578 -11.430 -1.289 1.00 97.44 217 LYS A O 1
ATOM 1670 N N . ILE A 1 218 ? 5.962 -9.647 -2.511 1.00 97.88 218 ILE A N 1
ATOM 1671 C CA . ILE A 1 218 ? 4.722 -10.254 -3.004 1.00 97.88 218 ILE A CA 1
ATOM 1672 C C . ILE A 1 218 ? 5.095 -11.263 -4.104 1.00 97.88 218 ILE A C 1
ATOM 1674 O O . ILE A 1 218 ? 5.660 -10.864 -5.127 1.00 97.88 218 ILE A O 1
ATOM 1678 N N . PRO A 1 219 ? 4.817 -12.565 -3.920 1.00 95.19 219 PRO A N 1
ATOM 1679 C CA . PRO A 1 219 ? 5.264 -13.592 -4.854 1.00 95.19 219 PRO A CA 1
ATOM 1680 C C . PRO A 1 219 ? 4.576 -13.463 -6.217 1.00 95.19 219 PRO A C 1
ATOM 1682 O O . PRO A 1 219 ? 3.379 -13.183 -6.306 1.00 95.19 219 PRO A O 1
ATOM 1685 N N . GLY A 1 220 ? 5.338 -13.686 -7.290 1.00 94.06 220 GLY A N 1
ATOM 1686 C CA . GLY A 1 220 ? 4.851 -13.682 -8.670 1.00 94.06 220 GLY A CA 1
ATOM 1687 C C . GLY A 1 220 ? 4.603 -12.300 -9.278 1.00 94.06 220 GLY A C 1
ATOM 1688 O O . GLY A 1 220 ? 4.213 -12.212 -10.445 1.00 94.06 220 GLY A O 1
ATOM 1689 N N . VAL A 1 221 ? 4.706 -11.216 -8.501 1.00 96.62 221 VAL A N 1
ATOM 1690 C CA . VAL A 1 221 ? 4.531 -9.849 -9.012 1.00 96.62 221 VAL A CA 1
ATOM 1691 C C . VAL A 1 221 ? 5.851 -9.386 -9.625 1.00 96.62 221 VAL A C 1
ATOM 1693 O O . VAL A 1 221 ? 6.877 -9.462 -8.940 1.00 96.62 221 VAL A O 1
ATOM 1696 N N . PRO A 1 222 ? 5.841 -8.870 -10.868 1.00 96.12 222 PRO A N 1
ATOM 1697 C CA . PRO A 1 222 ? 7.062 -8.407 -11.494 1.00 96.12 222 PRO A CA 1
ATOM 1698 C C . PRO A 1 222 ? 7.644 -7.217 -10.733 1.00 96.12 222 PRO A C 1
ATOM 1700 O O . PRO A 1 222 ? 6.924 -6.364 -10.203 1.00 96.12 222 PRO A O 1
ATOM 1703 N N . ARG A 1 223 ? 8.971 -7.144 -10.705 1.00 96.06 223 ARG A N 1
ATOM 1704 C CA . ARG A 1 223 ? 9.691 -5.944 -10.279 1.00 96.06 223 ARG A CA 1
ATOM 1705 C C . ARG A 1 223 ? 9.875 -5.017 -11.471 1.00 96.06 223 ARG A C 1
ATOM 1707 O O . ARG A 1 223 ? 9.991 -5.482 -12.603 1.00 96.06 223 ARG A O 1
ATOM 1714 N N . ARG A 1 224 ? 9.918 -3.713 -11.217 1.00 95.44 224 ARG A N 1
ATOM 1715 C CA . ARG A 1 224 ? 10.266 -2.734 -12.248 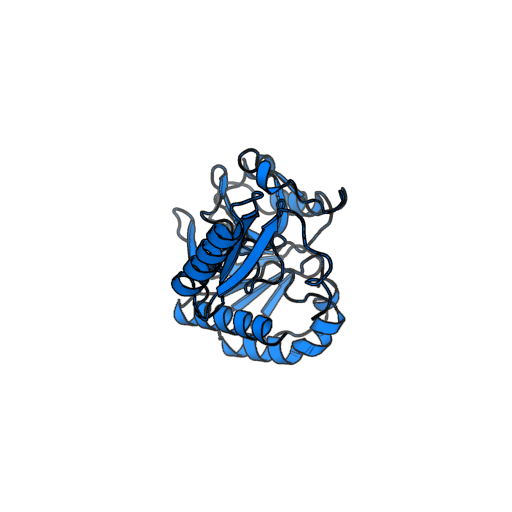1.00 95.44 224 ARG A CA 1
ATOM 1716 C C . ARG A 1 224 ? 11.733 -2.356 -12.120 1.00 95.44 224 ARG A C 1
ATOM 1718 O O . ARG A 1 224 ? 12.210 -2.151 -11.008 1.00 95.44 224 ARG A O 1
ATOM 1725 N N . GLU A 1 225 ? 12.445 -2.276 -13.228 1.00 94.75 225 GLU A N 1
ATOM 1726 C CA . GLU A 1 225 ? 13.844 -1.855 -13.251 1.00 94.75 225 GLU A CA 1
ATOM 1727 C C . GLU A 1 225 ? 14.043 -0.763 -14.293 1.00 94.75 225 GLU A C 1
ATOM 1729 O O . GLU A 1 225 ? 13.341 -0.720 -15.302 1.00 94.75 225 GLU A O 1
ATOM 1734 N N . THR A 1 226 ? 15.011 0.116 -14.050 1.00 93.69 226 THR A N 1
ATOM 1735 C CA . THR A 1 226 ? 15.437 1.130 -15.013 1.00 93.69 226 THR A CA 1
ATOM 1736 C C . THR A 1 226 ? 16.902 0.902 -15.338 1.00 93.69 226 THR A C 1
ATOM 1738 O O . THR A 1 226 ? 17.729 0.825 -14.428 1.00 93.69 226 THR A O 1
ATOM 1741 N N . ALA A 1 227 ? 17.217 0.813 -16.626 1.00 93.94 227 ALA A N 1
ATOM 1742 C CA . ALA A 1 227 ? 18.584 0.749 -17.118 1.00 93.94 227 ALA A CA 1
ATOM 1743 C C . ALA A 1 227 ? 18.819 1.896 -18.096 1.00 93.94 227 ALA A C 1
ATOM 1745 O O . ALA A 1 227 ? 18.078 2.055 -19.068 1.00 93.94 227 ALA A O 1
ATOM 1746 N N . SER A 1 228 ? 19.848 2.695 -17.823 1.00 95.19 228 SER A N 1
ATOM 1747 C CA . SER A 1 228 ? 20.134 3.910 -18.581 1.00 95.19 228 SER A CA 1
ATOM 1748 C C . SER A 1 228 ? 21.434 3.764 -19.368 1.00 95.19 228 SER A C 1
ATOM 1750 O O . SER A 1 228 ? 22.472 3.412 -18.808 1.00 95.19 228 SER A O 1
ATOM 1752 N N . PHE A 1 229 ? 21.385 4.087 -20.657 1.00 95.69 229 PHE A N 1
ATOM 1753 C CA . PHE A 1 229 ? 22.515 4.056 -21.583 1.00 95.69 229 PHE A CA 1
ATOM 1754 C C . PHE A 1 229 ? 22.694 5.428 -22.230 1.00 95.69 229 PHE A C 1
ATOM 1756 O O . PHE A 1 229 ? 21.724 6.144 -22.495 1.00 95.69 229 PHE A O 1
ATOM 1763 N N . PHE A 1 230 ? 23.944 5.809 -22.493 1.00 96.00 230 PHE A N 1
ATOM 1764 C CA . PHE A 1 230 ? 24.265 7.122 -23.042 1.00 96.00 230 PHE A CA 1
ATOM 1765 C C . PHE A 1 230 ? 25.158 7.010 -24.277 1.00 96.00 230 PHE A C 1
ATOM 1767 O O . PHE A 1 230 ? 26.325 6.650 -24.159 1.00 96.00 230 PHE A O 1
ATOM 1774 N N . PHE A 1 231 ? 24.625 7.367 -25.443 1.00 95.12 231 PHE A N 1
ATOM 1775 C CA . PHE A 1 231 ? 25.320 7.359 -26.726 1.00 95.12 231 PHE A CA 1
ATOM 1776 C C . PHE A 1 231 ? 26.395 8.444 -26.815 1.00 95.12 231 PHE A C 1
ATOM 1778 O O . PHE A 1 231 ? 26.149 9.624 -26.536 1.00 95.12 231 PHE A O 1
ATOM 1785 N N . VAL A 1 232 ? 27.589 8.031 -27.242 1.00 92.00 232 VAL A N 1
ATOM 1786 C CA . VAL A 1 232 ? 28.733 8.904 -27.519 1.00 92.00 232 VAL A CA 1
ATOM 1787 C C . VAL A 1 232 ? 29.097 8.767 -29.002 1.00 92.00 232 VAL A C 1
ATOM 1789 O O . VAL A 1 232 ? 29.250 7.637 -29.466 1.00 92.00 232 VAL A O 1
ATOM 1792 N N . PRO A 1 233 ? 29.272 9.878 -29.749 1.00 93.00 233 PRO A N 1
ATOM 1793 C CA . PRO A 1 233 ? 29.564 9.811 -31.175 1.00 93.00 233 PRO A CA 1
ATOM 1794 C C . PRO A 1 233 ? 30.833 9.010 -31.487 1.00 93.00 233 PRO A C 1
ATOM 1796 O O . PRO A 1 233 ? 31.896 9.313 -30.943 1.00 93.00 233 PRO A O 1
ATOM 1799 N N . GLY A 1 234 ? 30.731 8.047 -32.404 1.00 90.81 234 GLY A N 1
ATOM 1800 C CA . GLY A 1 234 ? 31.816 7.147 -32.808 1.00 90.81 234 GLY A CA 1
ATOM 1801 C C . GLY A 1 234 ? 31.923 5.849 -31.997 1.00 90.81 234 GLY A C 1
ATOM 1802 O O . GLY A 1 234 ? 32.751 5.009 -32.339 1.00 90.81 234 GLY A O 1
ATOM 1803 N N . GLU A 1 235 ? 31.109 5.676 -30.953 1.00 92.38 235 GLU A N 1
ATOM 1804 C CA . GLU A 1 235 ? 31.059 4.475 -30.103 1.00 92.38 235 GLU A CA 1
ATOM 1805 C C . GLU A 1 235 ? 29.670 3.802 -30.140 1.00 92.38 235 GLU A C 1
ATOM 1807 O O . GLU A 1 235 ? 29.332 3.011 -29.263 1.00 92.38 235 GLU A O 1
ATOM 1812 N N . GLU A 1 236 ? 28.831 4.120 -31.130 1.00 92.12 236 GLU A N 1
ATOM 1813 C CA . GLU A 1 236 ? 27.432 3.679 -31.192 1.00 92.12 236 GLU A CA 1
ATOM 1814 C C . GLU A 1 236 ? 27.303 2.156 -31.235 1.00 92.12 236 GLU A C 1
ATOM 1816 O O . GLU A 1 236 ? 26.530 1.598 -30.461 1.00 92.12 236 GLU A O 1
ATOM 1821 N N . ASP A 1 237 ? 28.082 1.489 -32.092 1.00 92.12 237 ASP A N 1
ATOM 1822 C CA . ASP A 1 237 ? 28.056 0.026 -32.236 1.00 92.12 237 ASP A CA 1
ATOM 1823 C C . ASP A 1 237 ? 28.407 -0.662 -30.913 1.00 92.12 237 ASP A C 1
ATOM 1825 O O . ASP A 1 237 ? 27.743 -1.607 -30.496 1.00 92.12 237 ASP A O 1
ATOM 1829 N N . LYS A 1 238 ? 29.396 -0.126 -30.193 1.00 93.50 238 LYS A N 1
ATOM 1830 C CA . LYS A 1 238 ? 29.796 -0.641 -28.883 1.00 93.50 238 LYS A CA 1
ATOM 1831 C C . LYS A 1 238 ? 28.675 -0.489 -27.852 1.00 93.50 238 LYS A C 1
ATOM 1833 O O . LYS A 1 238 ? 28.439 -1.396 -27.064 1.00 93.50 238 LYS A O 1
ATOM 1838 N N . ILE A 1 239 ? 27.981 0.648 -27.844 1.00 93.50 239 ILE A N 1
ATOM 1839 C CA . ILE A 1 239 ? 26.879 0.896 -26.903 1.00 93.50 239 ILE A CA 1
ATOM 1840 C C . ILE A 1 239 ? 25.672 0.017 -27.246 1.00 93.50 239 ILE A C 1
ATOM 1842 O O . ILE A 1 239 ? 25.000 -0.475 -26.343 1.00 93.50 239 ILE A O 1
ATOM 1846 N N . MET A 1 240 ? 25.425 -0.239 -28.533 1.00 93.88 240 MET A N 1
ATOM 1847 C CA . MET A 1 240 ? 24.427 -1.218 -28.969 1.00 93.88 240 MET A CA 1
ATOM 1848 C C . MET A 1 240 ? 24.777 -2.631 -28.484 1.00 93.88 240 MET A C 1
ATOM 1850 O O . MET A 1 240 ? 23.915 -3.289 -27.906 1.00 93.88 240 MET A O 1
ATOM 1854 N N . GLU A 1 241 ? 26.035 -3.065 -28.619 1.00 95.75 241 GLU A N 1
ATOM 1855 C CA . GLU A 1 241 ? 26.509 -4.348 -28.072 1.00 95.75 241 GLU A CA 1
ATOM 1856 C C . GLU A 1 241 ? 26.365 -4.414 -26.537 1.00 95.75 241 GLU A C 1
ATOM 1858 O O . GLU A 1 241 ? 25.995 -5.454 -25.988 1.00 95.75 241 GLU A O 1
ATOM 1863 N N . GLU A 1 242 ? 26.616 -3.310 -25.823 1.00 94.81 242 GLU A N 1
ATOM 1864 C CA . GLU A 1 242 ? 26.405 -3.217 -24.370 1.00 94.81 242 GLU A CA 1
ATOM 1865 C C . GLU A 1 242 ? 24.922 -3.370 -23.993 1.00 94.81 242 GLU A C 1
ATOM 1867 O O . GLU A 1 242 ? 24.608 -4.100 -23.050 1.00 94.81 242 GLU A O 1
ATOM 1872 N N . ILE A 1 243 ? 24.010 -2.730 -24.735 1.00 95.19 243 ILE A N 1
ATOM 1873 C CA . ILE A 1 243 ? 22.558 -2.861 -24.534 1.00 95.19 243 ILE A CA 1
ATOM 1874 C C . ILE A 1 243 ? 22.106 -4.298 -24.808 1.00 95.19 243 ILE A C 1
ATOM 1876 O O . ILE A 1 243 ? 21.386 -4.872 -23.992 1.00 95.19 243 ILE A O 1
ATOM 1880 N N . GLU A 1 244 ? 22.528 -4.893 -25.926 1.00 94.88 244 GLU A N 1
ATOM 1881 C CA . GLU A 1 244 ? 22.191 -6.277 -26.282 1.00 94.88 244 GLU A CA 1
ATOM 1882 C C . GLU A 1 244 ? 22.660 -7.252 -25.197 1.00 94.88 244 GLU A C 1
ATOM 1884 O O . GLU A 1 244 ? 21.863 -8.027 -24.667 1.00 94.88 244 GLU A O 1
ATOM 1889 N N . SER A 1 245 ? 23.923 -7.141 -24.780 1.00 94.81 245 SER A N 1
ATOM 1890 C CA . SER A 1 245 ? 24.502 -7.964 -23.716 1.00 94.81 245 SER A CA 1
ATOM 1891 C C . SER A 1 245 ? 23.775 -7.788 -22.378 1.00 94.81 245 SER A C 1
ATOM 1893 O O . SER A 1 245 ? 23.513 -8.769 -21.677 1.00 94.81 245 SER A O 1
ATOM 1895 N N . PHE A 1 246 ? 23.395 -6.555 -22.023 1.00 94.19 246 PHE A N 1
ATOM 1896 C CA . PHE A 1 246 ? 22.602 -6.289 -20.824 1.00 94.19 246 PHE A CA 1
ATOM 1897 C C . PHE A 1 246 ? 21.228 -6.965 -20.886 1.00 94.19 246 PHE A C 1
ATOM 1899 O O . PHE A 1 246 ? 20.807 -7.578 -19.902 1.00 94.19 246 PHE A O 1
ATOM 1906 N N . LEU A 1 247 ? 20.540 -6.881 -22.028 1.00 93.06 247 LEU A N 1
ATOM 1907 C CA . LEU A 1 247 ? 19.215 -7.474 -22.213 1.00 93.06 247 LEU A CA 1
ATOM 1908 C C . LEU A 1 247 ? 19.250 -8.999 -22.169 1.00 93.06 247 LEU A C 1
ATOM 1910 O O . LEU A 1 247 ? 18.379 -9.603 -21.548 1.00 93.06 247 LEU A O 1
ATOM 1914 N N . GLU A 1 248 ? 20.264 -9.622 -22.767 1.00 92.31 248 GLU A N 1
ATOM 1915 C CA . GLU A 1 248 ? 20.452 -11.073 -22.701 1.00 92.31 248 GLU A CA 1
ATOM 1916 C C . GLU A 1 248 ? 20.714 -11.553 -21.268 1.00 92.31 248 GLU A C 1
ATOM 1918 O O . GLU A 1 248 ? 20.180 -12.579 -20.846 1.00 92.31 248 GLU A O 1
ATOM 1923 N N . GLN A 1 249 ? 21.514 -10.807 -20.501 1.00 90.38 249 GLN A N 1
ATOM 1924 C CA . GLN A 1 249 ? 21.862 -11.165 -19.123 1.00 90.38 249 GLN A CA 1
ATOM 1925 C C . GLN A 1 249 ? 20.740 -10.883 -18.119 1.00 90.38 249 GLN A C 1
ATOM 1927 O O . GLN A 1 249 ? 20.656 -11.565 -17.097 1.00 90.38 249 GLN A O 1
ATOM 1932 N N . SER A 1 250 ? 19.894 -9.891 -18.398 1.00 86.00 250 SER A N 1
ATOM 1933 C CA . SER A 1 250 ? 18.840 -9.420 -17.487 1.00 86.00 250 SER A CA 1
ATOM 1934 C C . SER A 1 250 ? 17.450 -9.960 -17.840 1.00 86.00 250 SER A C 1
ATOM 1936 O O . SER A 1 250 ? 16.460 -9.536 -17.247 1.00 86.00 250 SER A O 1
ATOM 1938 N N . ALA A 1 251 ? 17.359 -10.876 -18.811 1.00 85.69 251 ALA A N 1
ATOM 1939 C CA . ALA A 1 251 ? 16.103 -11.467 -19.253 1.00 85.69 251 ALA A CA 1
ATOM 1940 C C . ALA A 1 251 ? 15.443 -12.290 -18.132 1.00 85.69 251 ALA A C 1
ATOM 1942 O O . ALA A 1 251 ? 15.962 -13.319 -17.700 1.00 85.69 251 ALA A O 1
ATOM 1943 N N . ASP A 1 252 ? 14.273 -11.838 -17.688 1.00 90.62 252 ASP A N 1
ATOM 1944 C CA . ASP A 1 252 ? 13.512 -12.416 -16.583 1.00 90.62 252 ASP A CA 1
ATOM 1945 C C . ASP A 1 252 ? 12.019 -12.108 -16.806 1.00 90.62 252 ASP A C 1
ATOM 1947 O O . ASP A 1 252 ? 11.650 -10.981 -17.147 1.00 90.62 252 ASP A O 1
ATOM 1951 N N . ASP A 1 253 ? 11.159 -13.120 -16.675 1.00 89.00 253 ASP A N 1
ATOM 1952 C CA . ASP A 1 253 ? 9.712 -13.017 -16.895 1.00 89.00 253 ASP A CA 1
ATOM 1953 C C . ASP A 1 253 ? 8.981 -12.262 -15.771 1.00 89.00 253 ASP A C 1
ATOM 1955 O O . ASP A 1 253 ? 7.844 -11.821 -15.950 1.00 89.00 253 ASP A O 1
ATOM 1959 N N . GLU A 1 254 ? 9.656 -12.027 -14.644 1.00 91.50 254 GLU A N 1
ATOM 1960 C CA . GLU A 1 254 ? 9.213 -11.182 -13.539 1.00 91.50 254 GLU A CA 1
ATOM 1961 C C . GLU A 1 254 ? 9.875 -9.788 -13.550 1.00 91.50 254 GLU A C 1
ATOM 1963 O O . GLU A 1 254 ? 10.007 -9.155 -12.492 1.00 91.50 254 GLU A O 1
ATOM 1968 N N . VAL A 1 255 ? 10.291 -9.280 -14.717 1.00 94.19 255 VAL A N 1
ATOM 1969 C CA . VAL A 1 255 ? 10.825 -7.914 -14.881 1.00 94.19 255 VAL A CA 1
ATOM 1970 C C . VAL A 1 255 ? 9.993 -7.087 -15.849 1.00 94.19 255 VAL A C 1
ATOM 1972 O O . VAL A 1 255 ? 9.734 -7.473 -16.985 1.00 94.19 255 VAL A O 1
ATOM 1975 N N . ILE A 1 256 ? 9.645 -5.877 -15.413 1.00 94.38 256 ILE A N 1
ATOM 1976 C CA . ILE A 1 256 ? 9.263 -4.778 -16.298 1.00 94.38 256 ILE A CA 1
ATOM 1977 C C . ILE A 1 256 ? 10.476 -3.857 -16.410 1.00 94.38 256 ILE A C 1
ATOM 1979 O O . ILE A 1 256 ? 10.807 -3.156 -15.455 1.00 94.38 256 ILE A O 1
ATOM 1983 N N . LEU A 1 257 ? 11.143 -3.869 -17.561 1.00 93.69 257 LEU A N 1
ATOM 1984 C CA . LEU A 1 257 ? 12.343 -3.072 -17.795 1.00 93.69 257 LEU A CA 1
ATOM 1985 C C . LEU A 1 257 ? 12.000 -1.769 -18.527 1.00 93.69 257 LEU A C 1
ATOM 1987 O O . LEU A 1 257 ? 11.482 -1.793 -19.643 1.00 93.69 257 LEU A O 1
ATOM 1991 N N . ASP A 1 258 ? 12.345 -0.637 -17.921 1.00 93.69 258 ASP A N 1
ATOM 1992 C CA . ASP A 1 258 ? 12.446 0.652 -18.597 1.00 93.69 258 ASP A CA 1
ATOM 1993 C C . ASP A 1 258 ? 13.883 0.856 -19.086 1.00 93.69 258 ASP A C 1
ATOM 1995 O O . ASP A 1 258 ? 14.802 1.064 -18.293 1.00 93.69 258 ASP A O 1
ATOM 1999 N N . LEU A 1 259 ? 14.075 0.825 -20.403 1.00 93.19 259 LEU A N 1
ATOM 2000 C CA . LEU A 1 259 ? 15.316 1.274 -21.024 1.00 93.19 259 LEU A CA 1
ATOM 2001 C C . LEU A 1 259 ? 15.258 2.783 -21.253 1.00 93.19 259 LEU A C 1
ATOM 2003 O O . LEU A 1 259 ? 14.382 3.284 -21.962 1.00 93.19 259 LEU A O 1
ATOM 2007 N N . GLU A 1 260 ? 16.217 3.501 -20.687 1.00 94.25 260 GLU A N 1
ATOM 2008 C CA . GLU A 1 260 ? 16.409 4.924 -20.924 1.00 94.25 260 GLU A CA 1
ATOM 2009 C C . GLU A 1 260 ? 17.656 5.130 -21.770 1.00 94.25 260 GLU A C 1
ATOM 2011 O O . GLU A 1 260 ? 18.765 4.798 -21.366 1.00 94.25 260 GLU A O 1
ATOM 2016 N N . VAL A 1 261 ? 17.481 5.685 -22.963 1.00 93.12 261 VAL A N 1
ATOM 2017 C CA . VAL A 1 261 ? 18.587 5.932 -23.884 1.00 93.12 261 VAL A CA 1
ATOM 2018 C C . VAL A 1 261 ? 18.662 7.422 -24.165 1.00 93.12 261 VAL A C 1
ATOM 2020 O O . VAL A 1 261 ? 17.689 8.029 -24.610 1.00 93.12 261 VAL A O 1
ATOM 2023 N N . ALA A 1 262 ? 19.822 8.011 -23.904 1.00 94.75 262 ALA A N 1
ATOM 2024 C CA . ALA A 1 262 ? 20.118 9.407 -24.203 1.00 94.75 262 ALA A CA 1
ATOM 2025 C C . ALA A 1 262 ? 21.460 9.524 -24.934 1.00 94.75 262 ALA A C 1
ATOM 2027 O O . ALA A 1 262 ? 22.159 8.533 -25.107 1.00 94.75 262 ALA A O 1
ATOM 2028 N N . GLY A 1 263 ? 21.837 10.728 -25.360 1.00 92.69 263 GLY A N 1
ATOM 2029 C CA . GLY A 1 263 ? 23.163 11.006 -25.916 1.00 92.69 263 GLY A CA 1
ATOM 2030 C C . GLY A 1 263 ? 23.146 11.473 -27.364 1.00 92.69 263 GLY A C 1
ATOM 2031 O O . GLY A 1 263 ? 22.160 12.036 -27.839 1.00 92.69 263 GLY A O 1
ATOM 2032 N N . TRP A 1 264 ? 24.276 11.290 -28.041 1.00 90.94 264 TRP A N 1
ATOM 2033 C CA . TRP A 1 264 ? 24.520 11.797 -29.387 1.00 90.94 264 TRP A CA 1
ATOM 2034 C C . TRP A 1 264 ? 25.061 10.686 -30.277 1.00 90.94 264 TRP A C 1
ATOM 2036 O O . TRP A 1 264 ? 25.935 9.932 -29.862 1.00 90.94 264 TRP A O 1
ATOM 2046 N N . VAL A 1 265 ? 24.585 10.647 -31.516 1.00 87.19 265 VAL A N 1
ATOM 2047 C CA . VAL A 1 265 ? 25.094 9.752 -32.557 1.00 87.19 265 VAL A CA 1
ATOM 2048 C C . VAL A 1 265 ? 25.853 10.563 -33.606 1.00 87.19 265 VAL A C 1
ATOM 2050 O O . VAL A 1 265 ? 25.483 11.697 -33.929 1.00 87.19 265 VAL A O 1
ATOM 2053 N N . GLY A 1 266 ? 26.934 9.998 -34.133 1.00 80.12 266 GLY A N 1
ATOM 2054 C CA . GLY A 1 266 ? 27.622 10.469 -35.322 1.00 80.12 266 GLY A CA 1
ATOM 2055 C C . GLY A 1 266 ? 26.640 10.536 -36.486 1.00 80.12 266 GLY A C 1
ATOM 2056 O O . GLY A 1 266 ? 25.716 9.732 -36.568 1.00 80.12 266 GLY A O 1
ATOM 2057 N N . SER A 1 267 ? 26.804 11.553 -37.339 1.00 66.25 267 SER A N 1
ATOM 2058 C CA . SER A 1 267 ? 25.874 11.941 -38.410 1.00 66.25 267 SER A CA 1
ATOM 2059 C C . SER A 1 267 ? 25.024 10.783 -38.948 1.00 66.25 267 SER A C 1
ATOM 2061 O O . SER A 1 267 ? 25.546 9.899 -39.628 1.00 66.25 267 SER A O 1
ATOM 2063 N N . ILE A 1 268 ? 23.714 10.830 -38.692 1.00 57.75 268 ILE A N 1
ATOM 2064 C CA . ILE A 1 268 ? 22.743 9.950 -39.341 1.00 57.75 268 ILE A CA 1
ATOM 2065 C C . ILE A 1 268 ? 22.829 10.256 -40.838 1.00 57.75 268 ILE A C 1
ATOM 2067 O O . ILE A 1 268 ? 22.463 11.351 -41.267 1.00 57.75 268 ILE A O 1
ATOM 2071 N N . SER A 1 269 ? 23.334 9.332 -41.658 1.00 54.03 269 SER A N 1
ATOM 2072 C CA . SER A 1 269 ? 23.113 9.449 -43.099 1.00 54.03 269 SER A CA 1
ATOM 2073 C C . SER A 1 269 ? 21.599 9.411 -43.317 1.00 54.03 269 SER A C 1
ATOM 2075 O O . SER A 1 269 ? 20.966 8.450 -42.878 1.00 54.03 269 SER A O 1
ATOM 2077 N N . GLU A 1 270 ? 21.020 10.419 -43.977 1.00 53.25 270 GLU A N 1
ATOM 2078 C CA . GLU A 1 270 ? 19.566 10.624 -44.165 1.00 53.25 270 GLU A CA 1
ATOM 2079 C C . GLU A 1 270 ? 18.772 9.395 -44.679 1.00 53.25 270 GLU A C 1
ATOM 2081 O O . GLU A 1 270 ? 17.546 9.406 -44.660 1.00 53.25 270 GLU A O 1
ATOM 2086 N N . GLY A 1 271 ? 19.432 8.313 -45.107 1.00 53.41 271 GLY A N 1
ATOM 2087 C CA . GLY A 1 271 ? 18.801 7.063 -45.535 1.00 53.41 271 GLY A CA 1
ATOM 2088 C C . GLY A 1 271 ? 18.263 6.142 -44.427 1.00 53.41 271 GLY A C 1
ATOM 2089 O O . GLY A 1 271 ? 17.554 5.202 -44.764 1.00 53.41 271 GLY A O 1
ATOM 2090 N N . ALA A 1 272 ? 18.568 6.368 -43.142 1.00 46.84 272 ALA A N 1
ATOM 2091 C CA . ALA A 1 272 ? 18.208 5.428 -42.063 1.00 46.84 272 ALA A CA 1
ATOM 2092 C C . ALA A 1 272 ? 16.904 5.757 -41.303 1.00 46.84 272 ALA A C 1
ATOM 2094 O O . ALA A 1 272 ? 16.391 4.909 -40.584 1.00 46.84 272 ALA A O 1
ATOM 2095 N N . CYS A 1 273 ? 16.322 6.951 -41.474 1.00 39.41 273 CYS A N 1
ATOM 2096 C CA . CYS A 1 273 ? 15.052 7.322 -40.822 1.00 39.41 273 CYS A CA 1
ATOM 2097 C C . CYS A 1 273 ? 13.793 6.913 -41.614 1.00 39.41 273 CYS A C 1
ATOM 2099 O O . CYS A 1 273 ? 12.688 7.308 -41.246 1.00 39.41 273 CYS A O 1
ATOM 2101 N N . ALA A 1 274 ? 13.939 6.150 -42.700 1.00 35.81 274 ALA A N 1
ATOM 2102 C CA . ALA A 1 274 ? 12.833 5.683 -43.534 1.00 35.81 274 ALA A CA 1
ATOM 2103 C C . ALA A 1 274 ? 12.971 4.184 -43.852 1.00 35.81 274 ALA A C 1
ATOM 2105 O O . ALA A 1 274 ? 13.232 3.815 -44.997 1.00 35.81 274 ALA A O 1
ATOM 2106 N N . ALA A 1 275 ? 12.806 3.326 -42.844 1.00 33.03 275 ALA A N 1
ATOM 2107 C CA . ALA A 1 275 ? 12.530 1.897 -43.012 1.00 33.03 275 ALA A CA 1
ATOM 2108 C C . ALA A 1 275 ? 11.735 1.370 -41.815 1.00 33.03 275 ALA A C 1
ATOM 2110 O O . ALA A 1 275 ? 12.124 1.701 -40.674 1.00 33.03 275 ALA A O 1
#

pLDDT: mean 90.0, std 12.64, range [33.03, 98.62]

=== Feature glossary ===
The record interleaves many kinds of information about one protein. Here is each kind framed as the question it answers.

Q: What known structures does this most resemble?
A: Structural nearest neighbors (via Foldseek easy-search vs the PDB). Reported per hit: target PDB id, E-value, and alignment TM-score. A TM-score above ~0.5 is the conventional threshold for 'same fold'.

Q: Where is each backbone atom in 3D?
A: The mmCIF table is the protein's shape written out atom by atom. For each backbone N, Cα, C, and carbonyl O, it records an (x, y, z) coordinate triple in Å plus the residue type, chain letter, and residue number.

Q: What are the backbone torsion angles?
A: The φ/ψ torsion pair specifies the backbone conformation at each residue. φ rotates about the N–Cα bond, ψ about the Cα–C bond. Steric clashes forbid most of the (φ, ψ) plane — the allowed regions (α-helix basin, β-sheet basin, left-handed helix) are the Ramachandran-allowed regions.

Q: Which residues are buried vs exposed?
A: Solvent-accessible surface area (SASA) is the area in Å² traced out by the centre of a 1.4 Å probe sphere (a water molecule) rolled over the protein's van der Waals surface (Shrake–Rupley / Lee–Richards construction). Buried residues have near-zero SASA; fully exposed residues can exceed 200 Å². The total SASA scales roughly with the number of surface residues.

Q: How confident is the AlphaFold model at each residue?
A: pLDDT is the predicted lDDT-Cα score: AlphaFold's confidence that the local environment of each residue (all inter-atomic distances within 15 Å) is correctly placed. It is a per-residue number between 0 and 100, with higher meaning more reliable.

Q: What does the local fold look like, residue by residue?
A: 3Di is Foldseek's structural alphabet. Each residue is assigned one of twenty discrete states based on how its Cα sits relative to its spatial (not sequential) neighbors. Aligning 3Di strings finds structural homologs roughly as well as full 3D superposition, but orders of magnitude faster.

Q: How big and how compact is the whole molecule?
A: Radius of gyration (Rg) is the root-mean-square distance of Cα atoms from their centroid — a single number for overall size and compactness. A globular domain of N residues has Rg ≈ 2.2·N^0.38 Å; an extended or disordered chain has a much larger Rg. The Cα contact count is the number of residue pairs whose Cα atoms are within 8 Å and are more than four positions apart in sequence — a standard proxy for tertiary packing density. The bounding box is the smallest axis-aligned box enclosing all Cα atoms.

Q: Which residues are in helices, strands, or loops?
A: DSSP 8-state secondary structure assigns each residue one of H (α-helix), G (3₁₀-helix), I (π-helix), E (extended β-strand), B (isolated β-bridge), T (hydrogen-bonded turn), S (bend), or '-' (coil). The assignment is computed from backbone hydrogen-bond geometry via the Kabsch–Sander algorithm.

Q: How mobile is each atom in the crystal?
A: Crystallographic B-factors measure how much each atom's electron density is smeared out, in Å². They rise in mobile loops and surface residues and fall in the buried interior. In AlphaFold models this column is repurposed to hold pLDDT instead.

Q: What if only a Cα trace is available?
A: P-SEA three-state annotation labels each residue as helix, strand, or coil based purely on the geometry of the Cα trace. It serves as a fallback when the full backbone (and thus DSSP) is unavailable.

Q: What family and function is it annotated with?
A: Database cross-references. InterPro integrates a dozen domain/family signature databases into unified entries with residue-range hits. GO terms attach function/process/location labels with evidence codes. CATH codes position the fold in a four-level structural taxonomy. Organism is the NCBI-taxonomy species name.

Q: Are the domains correctly placed relative to each other?
A: Predicted Aligned Error (PAE) is an AlphaFold confidence matrix: entry (i, j) is the expected error in the position of residue j, in ångströms, when the prediction is superimposed on the true structure at residue i. Low PAE within a block of residues means that block is internally rigid and well-predicted; high PAE between two blocks means their relative placement is uncertain even if each block individually is confident.

Q: What do the diagnostic plots show?
A: Three diagnostic plots accompany the record. The Cα contact map visualizes the tertiary structure as a 2D adjacency matrix (8 Å cutoff, sequence-local contacts suppressed). The Ramachandran plot shows the distribution of backbone (φ, ψ) torsions, with points in the α and β basins reflecting secondary structure content. The PAE plot shows AlphaFold's inter-residue confidence as a color matrix.

Q: What is the amino-acid chain?
A: Primary structure: the covalent order of the twenty standard amino acids along the backbone. Two proteins with the same sequence will (almost always) fold to the same structure; two with 30% identity often share a fold but not the details.

Q: What do the rendered images show?
A: The six renders are orthographic views along the three Cartesian axes in both directions. Representation (cartoon, sticks, or surface) and color scheme (sequence-rainbow or by-chain) vary across proteins so the training set covers all the common visualization conventions.